Protein AF-A0A084T0U5-F1 (afdb_monomer)

Structure (mmCIF, N/CA/C/O backbone):
data_AF-A0A084T0U5-F1
#
_entry.id   AF-A0A084T0U5-F1
#
loop_
_atom_site.group_PDB
_atom_site.id
_atom_site.type_symbol
_atom_site.label_atom_id
_atom_site.label_alt_id
_atom_site.label_comp_id
_atom_site.label_asym_id
_atom_site.label_entity_id
_atom_site.label_seq_id
_atom_site.pdbx_PDB_ins_code
_atom_site.Cartn_x
_atom_site.Cartn_y
_atom_site.Cartn_z
_atom_site.occupancy
_atom_site.B_iso_or_equiv
_atom_site.auth_seq_id
_atom_site.auth_comp_id
_atom_site.auth_asym_id
_atom_site.auth_atom_id
_atom_site.pdbx_PDB_model_num
ATOM 1 N N . MET A 1 1 ? -3.985 30.201 22.121 1.00 42.25 1 MET A N 1
ATOM 2 C CA . MET A 1 1 ? -4.142 28.900 22.814 1.00 42.25 1 MET A CA 1
ATOM 3 C C . MET A 1 1 ? -3.244 27.903 22.106 1.00 42.25 1 MET A C 1
ATOM 5 O O . MET A 1 1 ? -3.302 27.860 20.887 1.00 42.25 1 MET A O 1
ATOM 9 N N . LYS A 1 2 ? -2.384 27.172 22.823 1.00 45.81 2 LYS A N 1
ATOM 10 C CA . LYS A 1 2 ? -1.500 26.162 22.217 1.00 45.81 2 LYS A CA 1
ATOM 11 C C . LYS A 1 2 ? -2.352 24.974 21.758 1.00 45.81 2 LYS A C 1
ATOM 13 O O . LYS A 1 2 ? -3.221 24.544 22.518 1.00 45.81 2 LYS A O 1
ATOM 18 N N . ALA A 1 3 ? -2.148 24.480 20.536 1.00 53.16 3 ALA A N 1
ATOM 19 C CA . ALA A 1 3 ? -2.861 23.299 20.060 1.00 53.16 3 ALA A CA 1
ATOM 20 C C . ALA A 1 3 ? -2.599 22.110 21.012 1.00 53.16 3 ALA A C 1
ATOM 22 O O . ALA A 1 3 ? -1.477 21.970 21.512 1.00 53.16 3 ALA A O 1
ATOM 23 N N . PRO A 1 4 ? -3.611 21.274 21.313 1.00 57.16 4 PRO A N 1
ATOM 24 C CA . PRO A 1 4 ? -3.404 20.100 22.149 1.00 57.16 4 PRO A CA 1
ATOM 25 C C . PRO A 1 4 ? -2.372 19.161 21.498 1.00 57.16 4 PRO A C 1
ATOM 27 O O . PRO A 1 4 ? -2.357 19.043 20.268 1.00 57.16 4 PRO A O 1
ATOM 30 N N . PRO A 1 5 ? -1.518 18.493 22.296 1.00 66.06 5 PRO A N 1
ATOM 31 C CA . PRO A 1 5 ? -0.524 17.568 21.768 1.00 66.06 5 PRO A CA 1
ATOM 32 C C . PRO A 1 5 ? -1.211 16.432 21.002 1.00 66.06 5 PRO A C 1
ATOM 34 O O . PRO A 1 5 ? -2.238 15.904 21.435 1.00 66.06 5 PRO A O 1
ATOM 37 N N . ILE A 1 6 ? -0.647 16.065 19.850 1.00 64.56 6 ILE A N 1
ATOM 38 C CA . ILE A 1 6 ? -1.131 14.928 19.063 1.00 64.56 6 ILE A CA 1
ATOM 39 C C . ILE A 1 6 ? -0.870 13.652 19.881 1.00 64.56 6 ILE A C 1
ATOM 41 O O . ILE A 1 6 ? 0.241 13.491 20.393 1.00 64.56 6 ILE A O 1
ATOM 45 N N . PRO A 1 7 ? -1.862 12.755 20.049 1.00 69.12 7 PRO A N 1
ATOM 46 C CA . PRO A 1 7 ? -1.628 11.477 20.712 1.00 69.12 7 PRO A CA 1
ATOM 47 C C . PRO A 1 7 ? -0.556 10.673 19.958 1.00 69.12 7 PRO A C 1
ATOM 49 O O . PRO A 1 7 ? -0.385 10.880 18.760 1.00 69.12 7 PRO A O 1
ATOM 52 N N . PRO A 1 8 ? 0.147 9.731 20.602 1.00 80.38 8 PRO A N 1
ATOM 53 C CA . PRO A 1 8 ? 1.003 8.799 19.876 1.00 80.38 8 PRO A CA 1
ATOM 54 C C . PRO A 1 8 ? 0.168 8.005 18.854 1.00 80.38 8 PRO A C 1
ATOM 56 O O . PRO A 1 8 ? -0.743 7.257 19.228 1.00 80.38 8 PRO A O 1
ATOM 59 N N . ILE A 1 9 ? 0.452 8.222 17.567 1.00 85.56 9 ILE A N 1
ATOM 60 C CA . ILE A 1 9 ? -0.190 7.563 16.423 1.00 85.56 9 ILE A CA 1
ATOM 61 C C . ILE A 1 9 ? 0.765 6.496 15.885 1.00 85.56 9 ILE A C 1
ATOM 63 O O . ILE A 1 9 ? 1.972 6.724 15.809 1.00 85.56 9 ILE A O 1
ATOM 67 N N . GLN A 1 10 ? 0.227 5.345 15.487 1.00 87.69 10 GLN A N 1
ATOM 68 C CA . GLN A 1 10 ? 0.996 4.284 14.836 1.00 87.69 10 GLN A CA 1
ATOM 69 C C . GLN A 1 10 ? 0.215 3.637 13.691 1.00 87.69 10 GLN A C 1
ATOM 71 O O . GLN A 1 10 ? -1.018 3.545 13.728 1.00 87.69 10 GLN A O 1
ATOM 76 N N . TRP A 1 11 ? 0.957 3.156 12.698 1.00 88.88 11 TRP A N 1
ATOM 77 C CA . TRP A 1 11 ? 0.447 2.244 11.682 1.00 88.88 11 TRP A CA 1
ATOM 78 C C . TRP A 1 11 ? 0.396 0.831 12.239 1.00 88.88 11 TRP A C 1
ATOM 80 O O . TRP A 1 11 ? 1.397 0.365 12.767 1.00 88.88 11 TRP A O 1
ATOM 90 N N . LEU A 1 12 ? -0.741 0.158 12.073 1.00 85.50 12 LEU A N 1
ATOM 91 C CA . LEU A 1 12 ? -0.905 -1.264 12.337 1.00 85.50 12 LEU A CA 1
ATOM 92 C C . LEU A 1 12 ? -1.458 -1.992 11.108 1.00 85.50 12 LEU A C 1
ATOM 94 O O . LEU A 1 12 ? -2.186 -1.409 10.303 1.00 85.50 12 LEU A O 1
ATOM 98 N N . SER A 1 13 ? -1.199 -3.289 10.985 1.00 76.00 13 SER A N 1
ATOM 99 C CA . SER A 1 13 ? -1.944 -4.146 10.067 1.00 76.00 13 SER A CA 1
ATOM 100 C C . SER A 1 13 ? -3.397 -4.299 10.527 1.00 76.00 13 SER A C 1
ATOM 102 O O . SER A 1 13 ? -3.764 -4.063 11.685 1.00 76.00 13 SER A O 1
ATOM 104 N N . ALA A 1 14 ? -4.274 -4.636 9.585 1.00 71.75 14 ALA A N 1
ATOM 105 C CA . ALA A 1 14 ? -5.692 -4.777 9.873 1.00 71.75 14 ALA A CA 1
ATOM 106 C C . ALA A 1 14 ? -5.952 -5.940 10.836 1.00 71.75 14 ALA A C 1
ATOM 108 O O . ALA A 1 14 ? -5.487 -7.045 10.587 1.00 71.75 14 ALA A O 1
ATOM 109 N N . ALA A 1 15 ? -6.774 -5.736 11.870 1.00 68.69 15 ALA A N 1
ATOM 110 C CA . ALA A 1 15 ? -7.141 -6.826 12.784 1.00 68.69 15 ALA A CA 1
ATOM 111 C C . ALA A 1 15 ? -7.883 -7.975 12.076 1.00 68.69 15 ALA A C 1
ATOM 113 O O . ALA A 1 15 ? -7.805 -9.115 12.510 1.00 68.69 15 ALA A O 1
ATOM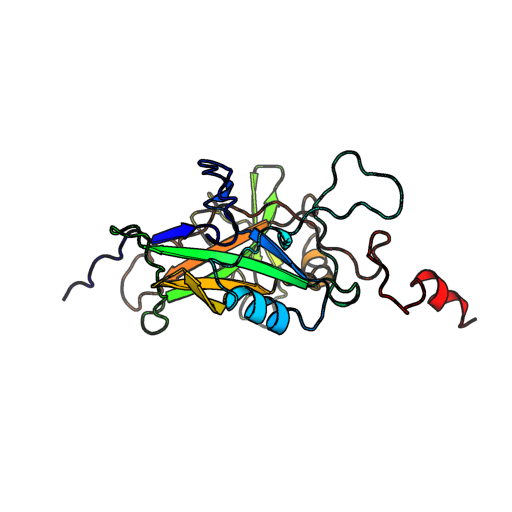 114 N N . THR A 1 16 ? -8.551 -7.688 10.954 1.00 63.41 16 THR A N 1
ATOM 115 C CA . THR A 1 16 ? -9.178 -8.677 10.059 1.00 63.41 16 THR A CA 1
ATOM 116 C C . THR A 1 16 ? -8.170 -9.563 9.313 1.00 63.41 16 THR A C 1
ATOM 118 O O . THR A 1 16 ? -8.570 -10.438 8.554 1.00 63.41 16 THR A O 1
ATOM 121 N N . LEU A 1 17 ? -6.869 -9.297 9.462 1.00 68.50 17 LEU A N 1
ATOM 122 C CA . LEU A 1 17 ? -5.762 -10.044 8.856 1.00 68.50 17 LEU A CA 1
ATOM 123 C C . LEU A 1 17 ? -4.900 -10.744 9.910 1.00 68.50 17 LEU A C 1
ATOM 125 O O . LEU A 1 17 ? -3.904 -11.374 9.562 1.00 68.50 17 LEU A O 1
ATOM 129 N N . TRP A 1 18 ? -5.241 -10.605 11.192 1.00 68.19 18 TRP A N 1
ATOM 130 C CA . TRP A 1 18 ? -4.528 -11.282 12.264 1.00 68.19 18 TRP A CA 1
ATOM 131 C C . TRP A 1 18 ? -5.044 -12.710 12.357 1.00 68.19 18 TRP A C 1
ATOM 133 O O . TRP A 1 18 ? -6.241 -12.923 12.539 1.00 68.19 18 TRP A O 1
ATOM 143 N N . ASP A 1 19 ? -4.143 -13.681 12.238 1.00 58.97 19 ASP A N 1
ATOM 144 C CA . ASP A 1 19 ? -4.481 -15.063 12.553 1.00 58.97 19 ASP A CA 1
ATOM 145 C C . ASP A 1 19 ? -4.740 -15.150 14.066 1.00 58.97 19 ASP A C 1
ATOM 147 O O . ASP A 1 19 ? -3.813 -14.918 14.849 1.00 58.97 19 ASP A O 1
ATOM 151 N N . PRO A 1 20 ? -5.968 -15.472 14.511 1.00 56.38 20 PRO A N 1
ATOM 152 C CA . PRO A 1 20 ? -6.278 -15.571 15.935 1.00 56.38 20 PRO A CA 1
ATOM 153 C C . PRO A 1 20 ? -5.490 -16.691 16.635 1.00 56.38 20 PRO A C 1
ATOM 155 O O . PRO A 1 20 ? -5.414 -16.704 17.864 1.00 56.38 20 PRO A O 1
ATOM 158 N N . ASN A 1 21 ? -4.903 -17.621 15.874 1.00 51.75 21 ASN A N 1
ATOM 159 C CA . ASN A 1 21 ? -4.112 -18.739 16.381 1.00 51.75 21 ASN A CA 1
ATOM 160 C C . ASN A 1 21 ? -2.613 -18.419 16.483 1.00 51.75 21 ASN A C 1
ATOM 162 O O . ASN A 1 21 ? -1.873 -19.172 17.118 1.00 51.75 21 ASN A O 1
ATOM 166 N N . VAL A 1 22 ? -2.151 -17.306 15.901 1.00 54.00 22 VAL A N 1
ATOM 167 C CA . VAL A 1 22 ? -0.757 -16.858 16.003 1.00 54.00 22 VAL A CA 1
ATOM 168 C C . VAL A 1 22 ? -0.667 -15.807 17.105 1.00 54.00 22 VAL A C 1
ATOM 170 O O . VAL A 1 22 ? -1.014 -14.643 16.914 1.00 54.00 22 VAL A O 1
ATOM 173 N N . LYS A 1 23 ? -0.188 -16.221 18.285 1.00 44.25 23 LYS A N 1
ATOM 174 C CA . LYS A 1 23 ? 0.197 -15.288 19.354 1.00 44.25 23 LYS A CA 1
ATOM 175 C C . LYS A 1 23 ? 1.376 -14.439 18.881 1.00 44.25 23 LYS A C 1
ATOM 177 O O . LYS A 1 23 ? 2.434 -14.991 18.603 1.00 44.25 23 LYS A O 1
ATOM 182 N N . ASP A 1 24 ? 1.168 -13.125 18.838 1.00 49.91 24 ASP A N 1
ATOM 183 C CA . ASP A 1 24 ? 2.187 -12.081 18.703 1.00 49.91 24 ASP A CA 1
ATOM 184 C C . ASP A 1 24 ? 3.242 -12.330 17.612 1.00 49.91 24 ASP A C 1
ATOM 186 O O . ASP A 1 24 ? 4.379 -12.704 17.890 1.00 49.91 24 ASP A O 1
ATOM 190 N N . ASP A 1 25 ? 2.889 -12.022 16.361 1.00 52.69 25 ASP A N 1
ATOM 191 C CA . ASP A 1 25 ? 3.885 -11.686 15.339 1.00 52.69 25 ASP A CA 1
ATOM 192 C C . ASP A 1 25 ? 3.994 -10.149 15.224 1.00 52.69 25 ASP A C 1
ATOM 194 O O . ASP A 1 25 ? 3.272 -9.525 14.436 1.00 52.69 25 ASP A O 1
ATOM 198 N N . PRO A 1 26 ? 4.860 -9.496 16.025 1.00 46.44 26 PRO A N 1
ATOM 199 C CA . PRO A 1 26 ? 5.008 -8.040 16.030 1.00 46.44 26 PRO A CA 1
ATOM 200 C C . PRO A 1 26 ? 5.525 -7.475 14.696 1.00 46.44 26 PRO A C 1
ATOM 202 O O . PRO A 1 26 ? 5.384 -6.276 14.444 1.00 46.44 26 PRO A O 1
ATOM 205 N N . VAL A 1 27 ? 6.094 -8.312 13.816 1.00 46.31 27 VAL A N 1
ATOM 206 C CA . VAL A 1 27 ? 6.544 -7.905 12.476 1.00 46.31 27 VAL A CA 1
ATOM 207 C C . VAL A 1 27 ? 5.348 -7.793 11.529 1.00 46.31 27 VAL A C 1
ATOM 209 O O . VAL A 1 27 ? 5.232 -6.800 10.810 1.00 46.31 27 VAL A O 1
ATOM 212 N N . LYS A 1 28 ? 4.387 -8.723 11.609 1.00 53.16 28 LYS A N 1
ATOM 213 C CA . LYS A 1 28 ? 3.119 -8.651 10.856 1.00 53.16 28 LYS A CA 1
ATOM 214 C C . LYS A 1 28 ? 2.185 -7.542 11.327 1.00 53.16 28 LYS A C 1
ATOM 216 O O . LYS A 1 28 ? 1.248 -7.198 10.610 1.00 53.16 28 LYS A O 1
ATOM 221 N N . GLN A 1 29 ? 2.412 -6.976 12.511 1.00 63.00 29 GLN A N 1
ATOM 222 C CA . GLN A 1 29 ? 1.549 -5.943 13.080 1.00 63.00 29 GLN A CA 1
ATOM 223 C C . GLN A 1 29 ? 1.829 -4.531 12.559 1.00 63.00 29 GLN A C 1
ATOM 225 O O . GLN A 1 29 ? 0.935 -3.713 12.681 1.00 63.00 29 GLN A O 1
ATOM 230 N N . ASN A 1 30 ? 2.983 -4.234 11.943 1.00 69.56 30 ASN A N 1
ATOM 231 C CA . ASN A 1 30 ? 3.368 -2.862 11.543 1.00 69.56 30 ASN A CA 1
ATOM 232 C C . ASN A 1 30 ? 3.687 -2.689 10.044 1.00 69.56 30 ASN A C 1
ATOM 234 O O . ASN A 1 30 ? 4.174 -1.629 9.630 1.00 69.56 30 ASN A O 1
ATOM 238 N N . VAL A 1 31 ? 3.450 -3.722 9.232 1.00 83.75 31 VAL A N 1
ATOM 239 C CA . VAL A 1 31 ? 3.699 -3.699 7.783 1.00 83.75 31 VAL A CA 1
ATOM 240 C C . VAL A 1 31 ? 2.388 -3.551 6.999 1.00 83.75 31 VAL A C 1
ATOM 242 O O . VAL A 1 31 ? 1.370 -4.132 7.388 1.00 83.75 31 VAL A O 1
ATOM 245 N N . PRO A 1 32 ? 2.383 -2.790 5.891 1.00 89.12 32 PRO A N 1
ATOM 246 C CA . PRO A 1 32 ? 1.278 -2.792 4.945 1.00 89.12 32 PRO A CA 1
ATOM 247 C C . PRO A 1 32 ? 1.132 -4.183 4.334 1.00 89.12 32 PRO A C 1
ATOM 249 O O . PRO A 1 32 ? 2.117 -4.774 3.887 1.00 89.12 32 PRO A O 1
ATOM 252 N N . LEU A 1 33 ? -0.100 -4.680 4.268 1.00 91.00 33 LEU A N 1
ATOM 253 C CA . LEU A 1 33 ? -0.408 -5.934 3.587 1.00 91.00 33 LEU A CA 1
ATOM 254 C C . LEU A 1 33 ? -1.038 -5.648 2.228 1.00 91.00 33 LEU A C 1
ATOM 256 O O . LEU A 1 33 ? -1.741 -4.652 2.056 1.00 91.00 33 LEU A O 1
ATOM 260 N N . LEU A 1 34 ? -0.781 -6.533 1.270 1.00 94.12 34 LEU A N 1
ATOM 261 C CA . LEU A 1 34 ? -1.386 -6.493 -0.055 1.00 94.12 34 LEU A CA 1
ATOM 262 C C . LEU A 1 34 ? -2.473 -7.558 -0.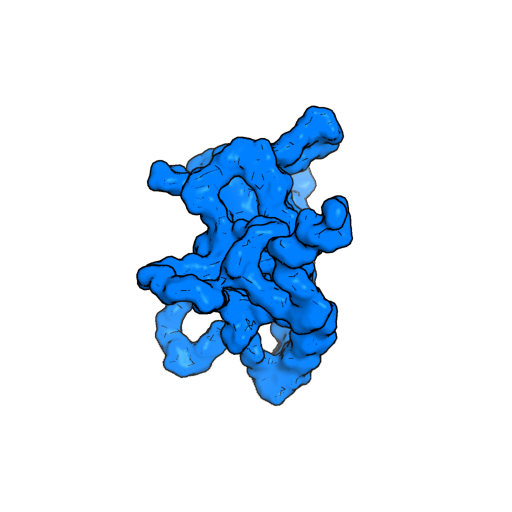116 1.00 94.12 34 LEU A C 1
ATOM 264 O O . LEU A 1 34 ? -2.226 -8.713 0.217 1.00 94.12 34 LEU A O 1
ATOM 268 N N . LEU A 1 35 ? -3.672 -7.169 -0.529 1.00 94.75 35 LEU A N 1
ATOM 269 C CA . LEU A 1 35 ? -4.786 -8.065 -0.803 1.00 94.75 35 LEU A CA 1
ATOM 270 C C . LEU A 1 35 ? -4.920 -8.232 -2.309 1.00 94.75 35 LEU A C 1
ATOM 272 O O . LEU A 1 35 ? -4.876 -7.240 -3.030 1.00 94.75 35 LEU A O 1
ATOM 276 N N . ARG A 1 36 ? -5.112 -9.462 -2.777 1.00 95.31 36 ARG A N 1
ATOM 277 C CA . ARG A 1 36 ? -5.313 -9.806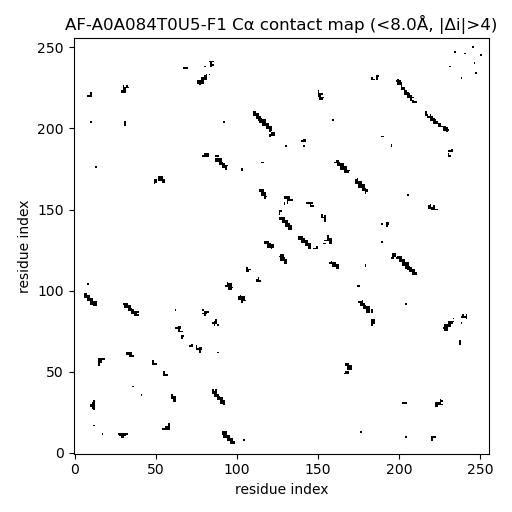 -4.184 1.00 95.31 36 ARG A CA 1
ATOM 278 C C . ARG A 1 36 ? -6.767 -10.182 -4.439 1.00 95.31 36 ARG A C 1
ATOM 280 O O . ARG A 1 36 ? -7.343 -11.001 -3.727 1.00 95.31 36 ARG A O 1
ATOM 287 N N . PHE A 1 37 ? -7.304 -9.667 -5.534 1.00 94.81 37 PHE A N 1
ATOM 288 C CA . PHE A 1 37 ? -8.624 -9.985 -6.057 1.00 94.81 37 PHE A CA 1
ATOM 289 C C . PHE A 1 37 ? -8.519 -10.459 -7.507 1.00 94.81 37 PHE A C 1
ATOM 291 O O . PHE A 1 37 ? -7.607 -10.065 -8.236 1.00 94.81 37 PHE A O 1
ATOM 298 N N . VAL A 1 38 ? -9.457 -11.315 -7.911 1.00 91.75 38 VAL A N 1
ATOM 299 C CA . VAL A 1 38 ? -9.492 -11.965 -9.237 1.00 91.75 38 VAL A CA 1
ATOM 300 C C . VAL A 1 38 ? -10.736 -11.592 -10.052 1.00 91.75 38 VAL A C 1
ATOM 302 O O . VAL A 1 38 ? -11.049 -12.230 -11.049 1.00 91.75 38 VAL A O 1
ATOM 305 N N . SER A 1 39 ? -11.481 -10.589 -9.587 1.00 87.44 39 SER A N 1
ATOM 306 C CA . SER A 1 39 ? -12.808 -10.218 -10.079 1.00 87.44 39 SER A CA 1
ATOM 307 C C . SER A 1 39 ? -12.898 -8.703 -10.205 1.00 87.44 39 SER A C 1
ATOM 309 O O . SER A 1 39 ? -12.428 -7.977 -9.330 1.00 87.44 39 SER A O 1
ATOM 311 N N . GLU A 1 40 ? -13.546 -8.208 -11.256 1.00 85.69 40 GLU A N 1
ATOM 312 C CA . GLU A 1 40 ? -13.840 -6.775 -11.401 1.00 85.69 40 GLU A CA 1
ATOM 313 C C . GLU A 1 40 ? -14.884 -6.294 -10.379 1.00 85.69 40 GLU A C 1
ATOM 315 O O . GLU A 1 40 ? -14.950 -5.110 -10.056 1.00 85.69 40 GLU A O 1
ATOM 320 N N . ARG A 1 41 ? -15.646 -7.222 -9.782 1.00 89.12 41 ARG A N 1
ATOM 321 C CA . ARG A 1 41 ? -16.618 -6.948 -8.709 1.00 89.12 41 ARG A CA 1
ATOM 322 C C . ARG A 1 41 ? -15.986 -6.938 -7.317 1.00 89.12 41 ARG A C 1
ATOM 324 O O . ARG A 1 41 ? -16.696 -6.964 -6.312 1.00 89.12 41 ARG A O 1
ATOM 331 N N . PHE A 1 42 ? -14.658 -6.885 -7.229 1.00 92.56 42 PHE A N 1
ATOM 332 C CA . PHE A 1 42 ? -13.926 -7.031 -5.972 1.00 92.56 42 PHE A CA 1
ATOM 333 C C . PHE A 1 42 ? -14.381 -6.083 -4.854 1.00 92.56 42 PHE A C 1
ATOM 335 O O . PHE A 1 42 ? -14.372 -6.478 -3.693 1.00 92.56 42 PHE A O 1
ATOM 342 N N . MET A 1 43 ? -14.803 -4.854 -5.173 1.00 91.31 43 MET A N 1
ATOM 343 C CA . MET A 1 43 ? -15.292 -3.903 -4.166 1.00 91.31 43 MET A CA 1
ATOM 344 C C . MET A 1 43 ? -16.628 -4.336 -3.550 1.00 91.31 43 MET A C 1
ATOM 346 O O . MET A 1 43 ? -16.826 -4.175 -2.345 1.00 91.31 43 MET A O 1
ATOM 350 N N . GLU A 1 44 ? -17.530 -4.919 -4.345 1.00 91.69 44 GLU A N 1
ATOM 351 C CA . GLU A 1 44 ? -18.797 -5.480 -3.857 1.00 91.69 44 GLU A CA 1
ATOM 352 C C . GLU A 1 44 ? -18.537 -6.712 -2.984 1.00 91.69 44 GLU A C 1
ATOM 354 O O . GLU A 1 44 ? -19.084 -6.833 -1.884 1.00 91.69 44 GLU A O 1
ATOM 359 N N . GLU A 1 45 ? -17.646 -7.596 -3.439 1.00 91.56 45 GLU A N 1
ATOM 360 C CA . GLU A 1 45 ? -17.226 -8.792 -2.703 1.00 91.56 45 GLU A CA 1
ATOM 361 C C . GLU A 1 45 ? -16.558 -8.424 -1.371 1.00 91.56 45 GLU A C 1
ATOM 363 O O . GLU A 1 45 ? -16.883 -8.991 -0.327 1.00 91.56 45 GLU A O 1
ATOM 368 N N . LEU A 1 46 ? -15.659 -7.439 -1.385 1.00 92.12 46 LEU A N 1
ATOM 369 C CA . LEU A 1 46 ? -14.989 -6.924 -0.197 1.00 92.12 46 LEU A CA 1
ATOM 370 C C . LEU A 1 46 ? -15.986 -6.295 0.779 1.00 92.12 46 LEU A C 1
ATOM 372 O O . LEU A 1 46 ? -15.947 -6.599 1.970 1.00 92.12 46 LEU A O 1
ATOM 376 N N . SER A 1 47 ? -16.889 -5.444 0.286 1.00 89.75 47 SER A N 1
ATOM 377 C CA . SER A 1 47 ? -17.940 -4.831 1.104 1.00 89.75 47 SER A CA 1
ATOM 378 C C . SER A 1 47 ? -18.811 -5.897 1.773 1.00 89.75 47 SER A C 1
ATOM 380 O O . SER A 1 47 ? -19.050 -5.831 2.978 1.00 89.75 47 SER A O 1
ATOM 382 N N . THR A 1 48 ? -19.202 -6.930 1.022 1.00 90.00 48 THR A N 1
ATOM 383 C CA . THR A 1 48 ? -19.991 -8.062 1.531 1.00 90.00 48 THR A CA 1
ATOM 384 C C . THR A 1 48 ? -19.247 -8.806 2.642 1.00 90.00 48 THR A C 1
ATOM 386 O O . THR A 1 48 ? -19.806 -9.034 3.718 1.00 90.00 48 THR A O 1
ATOM 389 N N . ARG A 1 49 ? -17.959 -9.120 2.438 1.00 89.88 49 ARG A N 1
ATOM 390 C CA . ARG A 1 49 ? -17.117 -9.759 3.466 1.00 89.88 49 ARG A CA 1
ATOM 391 C C . ARG A 1 49 ? -17.020 -8.900 4.726 1.00 89.88 49 ARG A C 1
ATOM 393 O O . ARG A 1 49 ? -17.224 -9.408 5.820 1.00 89.88 49 ARG A O 1
ATOM 400 N N . LEU A 1 50 ? -16.778 -7.596 4.581 1.00 88.19 50 LEU A N 1
ATOM 401 C CA . LEU A 1 50 ? -16.642 -6.662 5.707 1.00 88.19 50 LEU A CA 1
ATOM 402 C C . LEU A 1 50 ? -17.937 -6.451 6.512 1.00 88.19 50 LEU A C 1
ATOM 404 O O . LEU A 1 50 ? -17.884 -5.987 7.654 1.00 88.19 50 LEU A O 1
ATOM 408 N N . GLN A 1 51 ? -19.094 -6.755 5.927 1.00 84.44 51 GLN A N 1
ATOM 409 C CA . GLN A 1 51 ? -20.398 -6.658 6.584 1.00 84.44 51 GLN A CA 1
ATOM 410 C C . GLN A 1 51 ? -20.843 -7.966 7.249 1.00 84.44 51 GLN A C 1
ATOM 412 O O . GLN A 1 51 ? -21.793 -7.938 8.028 1.00 84.44 51 GLN A O 1
ATOM 417 N N . THR A 1 52 ? -20.175 -9.089 6.970 1.00 80.62 52 THR A N 1
ATOM 418 C CA . THR A 1 52 ? -20.565 -10.417 7.465 1.00 80.62 52 THR A CA 1
ATOM 419 C C . THR A 1 52 ? -20.053 -10.632 8.896 1.00 80.62 52 THR A C 1
ATOM 421 O O . THR A 1 52 ? -18.840 -10.626 9.076 1.00 80.62 52 THR A O 1
ATOM 424 N N . PRO A 1 53 ? -20.926 -10.834 9.908 1.00 72.12 53 PRO A N 1
ATOM 425 C CA . PRO A 1 53 ? -20.521 -11.193 11.272 1.00 72.12 53 PRO A CA 1
ATOM 426 C C . PRO A 1 53 ? -19.998 -12.643 11.356 1.00 72.12 53 PRO A C 1
ATOM 428 O O . PRO A 1 53 ? -20.524 -13.492 10.632 1.00 72.12 53 PRO A O 1
ATOM 431 N N . PRO A 1 54 ? -19.068 -12.998 12.274 1.00 75.50 54 PRO A N 1
ATOM 432 C CA . PRO A 1 54 ? -18.385 -12.171 13.285 1.00 75.50 54 PRO A CA 1
ATOM 433 C C . PRO A 1 54 ? -17.283 -11.284 12.661 1.00 75.50 54 PRO A C 1
ATOM 435 O O . PRO A 1 54 ? -17.458 -10.827 11.545 1.00 75.50 54 PRO A O 1
ATOM 438 N N . VAL A 1 55 ? -16.192 -10.932 13.362 1.00 73.12 55 VAL A N 1
ATOM 439 C CA . VAL A 1 55 ? -15.118 -10.092 12.777 1.00 73.12 55 VAL A CA 1
ATOM 440 C C . VAL A 1 55 ? -14.720 -10.639 11.392 1.00 73.12 55 VAL A C 1
ATOM 442 O O . VAL A 1 55 ? -14.375 -11.817 11.319 1.00 73.12 55 VAL A O 1
ATOM 445 N N . PRO A 1 56 ? -14.766 -9.828 10.315 1.00 80.31 56 PRO A N 1
ATOM 446 C 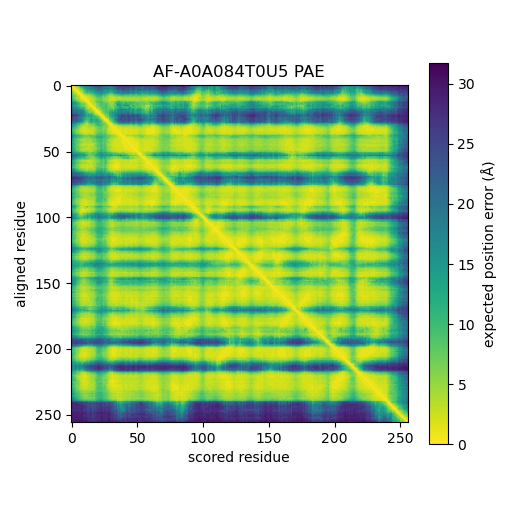CA . PRO A 1 56 ? -14.453 -10.299 8.971 1.00 80.31 56 PRO A CA 1
ATOM 447 C C . PRO A 1 56 ? -13.032 -10.850 8.885 1.00 80.31 56 PRO A C 1
ATOM 449 O O . PRO A 1 56 ? -12.093 -10.193 9.333 1.00 80.31 56 PRO A O 1
ATOM 452 N N . ASP A 1 57 ? -12.870 -12.010 8.258 1.00 82.81 57 ASP A N 1
ATOM 453 C CA . ASP A 1 57 ? -11.560 -12.574 7.941 1.00 82.81 57 ASP A CA 1
ATOM 454 C C . ASP A 1 57 ? -11.188 -12.249 6.488 1.00 82.81 57 ASP A C 1
ATOM 456 O O . ASP A 1 57 ? -11.890 -12.612 5.538 1.00 82.81 57 ASP A O 1
ATOM 460 N N . LEU A 1 58 ? -10.085 -11.523 6.316 1.00 87.38 58 LEU A N 1
ATOM 461 C CA . LEU A 1 58 ? -9.517 -11.180 5.013 1.00 87.38 58 LEU A CA 1
ATOM 462 C C . LEU A 1 58 ? -8.196 -11.916 4.743 1.00 87.38 58 LEU A C 1
ATOM 464 O O . LEU A 1 58 ? -7.581 -11.672 3.707 1.00 87.38 58 LEU A O 1
ATOM 468 N N . SER A 1 59 ? -7.740 -12.795 5.640 1.00 85.19 59 SER A N 1
ATOM 469 C CA . SER A 1 59 ? -6.436 -13.467 5.541 1.00 85.19 59 SER A CA 1
ATOM 470 C C . SER A 1 59 ? -6.278 -14.264 4.241 1.00 85.19 59 SER A C 1
ATOM 472 O O . SER A 1 59 ? -5.235 -14.196 3.595 1.00 85.19 59 SER A O 1
ATOM 474 N N . GLY A 1 60 ? -7.347 -14.916 3.773 1.00 86.12 60 GLY A N 1
ATOM 475 C CA . GLY A 1 60 ? -7.373 -15.631 2.491 1.00 86.12 60 GLY A CA 1
ATOM 476 C C . GLY A 1 60 ? -7.263 -14.740 1.245 1.00 86.12 60 GLY A C 1
ATOM 477 O O . GLY A 1 60 ? -7.154 -15.258 0.136 1.00 86.12 60 GLY A O 1
ATOM 478 N N . LEU A 1 61 ? -7.310 -13.413 1.400 1.00 91.75 61 LEU A N 1
ATOM 479 C CA . LEU A 1 61 ? -7.064 -12.454 0.322 1.00 91.75 61 LEU A CA 1
ATOM 480 C C . LEU A 1 61 ? -5.625 -11.945 0.302 1.00 91.75 61 LEU A C 1
ATOM 482 O O . LEU A 1 61 ? -5.281 -11.231 -0.636 1.00 91.75 61 LEU A O 1
ATOM 486 N N . ILE A 1 62 ? -4.789 -12.272 1.294 1.00 91.44 62 ILE A N 1
ATOM 487 C CA . ILE A 1 62 ? -3.393 -11.827 1.314 1.00 91.44 62 ILE A CA 1
ATOM 488 C C . ILE A 1 62 ? -2.702 -12.299 0.031 1.00 91.44 62 ILE A C 1
ATOM 490 O O . ILE A 1 62 ? -2.767 -13.469 -0.351 1.00 91.44 62 ILE A O 1
ATOM 494 N N . ALA A 1 63 ? -2.069 -11.356 -0.661 1.00 92.31 63 ALA A N 1
ATOM 495 C CA . ALA A 1 63 ? -1.336 -11.623 -1.878 1.00 92.31 63 ALA A CA 1
ATOM 496 C C . ALA A 1 63 ? -0.128 -12.503 -1.544 1.00 92.31 63 ALA A C 1
ATOM 498 O O . ALA A 1 63 ? 0.737 -12.132 -0.753 1.00 92.31 63 ALA A O 1
ATOM 499 N N . VAL A 1 64 ? -0.087 -13.672 -2.169 1.00 90.50 64 VAL A N 1
ATOM 500 C CA . VAL A 1 64 ? 1.018 -14.624 -2.083 1.00 90.50 64 VAL A CA 1
ATOM 501 C C . VAL A 1 64 ? 1.569 -14.862 -3.486 1.00 90.50 64 VAL A C 1
ATOM 503 O O . VAL A 1 64 ? 0.813 -14.708 -4.455 1.00 90.50 64 VAL A O 1
ATOM 506 N N . PRO A 1 65 ? 2.853 -15.231 -3.619 1.00 89.38 65 PRO A N 1
ATOM 507 C CA . PRO A 1 65 ? 3.413 -15.631 -4.902 1.00 89.38 65 PRO A CA 1
ATOM 508 C C . PRO A 1 65 ? 2.535 -16.680 -5.597 1.00 89.38 65 PRO A C 1
ATOM 510 O O . PRO A 1 65 ? 2.148 -17.681 -4.990 1.00 89.38 65 PRO A O 1
ATOM 513 N N . GLU A 1 66 ? 2.197 -16.442 -6.866 1.00 81.81 66 GLU A N 1
ATOM 514 C CA . GLU A 1 66 ? 1.509 -17.441 -7.686 1.00 81.81 66 GLU A CA 1
ATOM 515 C C . GLU A 1 66 ? 2.545 -18.420 -8.242 1.00 81.81 66 GLU A C 1
ATOM 517 O O . GLU A 1 66 ? 3.588 -17.976 -8.733 1.00 81.81 66 GLU A O 1
ATOM 522 N N . PRO A 1 67 ? 2.298 -19.739 -8.163 1.00 72.62 67 PRO A N 1
ATOM 523 C CA . PRO A 1 67 ? 3.172 -20.695 -8.818 1.00 72.62 67 PRO A CA 1
ATOM 524 C C . PRO A 1 67 ? 3.156 -20.410 -10.328 1.00 72.62 67 PRO A C 1
ATOM 526 O O . PRO A 1 67 ? 2.072 -20.238 -10.895 1.00 72.62 67 PRO A O 1
ATOM 529 N N . PRO A 1 68 ? 4.325 -20.329 -10.985 1.00 68.19 68 PRO A N 1
ATOM 530 C CA . PRO A 1 68 ? 4.367 -20.125 -12.424 1.00 68.19 68 PRO A CA 1
ATOM 531 C C . PRO A 1 68 ? 3.730 -21.326 -13.150 1.00 68.19 68 PRO A C 1
ATOM 533 O O . PRO A 1 68 ? 3.792 -22.451 -12.642 1.00 68.19 68 PRO A O 1
ATOM 536 N N . PRO A 1 69 ? 3.141 -21.127 -14.346 1.00 65.25 69 PRO A N 1
ATOM 537 C CA . PRO A 1 69 ? 2.600 -22.221 -15.158 1.00 65.25 69 PRO A CA 1
ATOM 538 C C . PRO A 1 69 ? 3.666 -23.243 -15.582 1.00 65.25 69 PRO A C 1
ATOM 540 O O . PRO A 1 69 ? 3.354 -24.415 -15.783 1.00 65.25 69 PRO A O 1
ATOM 543 N N . ALA A 1 70 ? 4.917 -22.797 -15.723 1.00 63.72 70 ALA A N 1
ATOM 544 C CA . ALA A 1 70 ? 6.070 -23.617 -16.065 1.00 63.72 70 ALA A CA 1
ATOM 545 C C . ALA A 1 70 ? 7.070 -23.609 -14.903 1.00 63.72 70 ALA A C 1
ATOM 547 O O . ALA A 1 70 ? 7.406 -22.538 -14.417 1.00 63.72 70 ALA A O 1
ATOM 548 N N . GLU A 1 71 ? 7.488 -24.812 -14.494 1.00 61.41 71 GLU A N 1
ATOM 549 C CA . GLU A 1 71 ? 8.467 -25.185 -13.456 1.00 61.41 71 GLU A CA 1
ATOM 550 C C . GLU A 1 71 ? 8.555 -24.310 -12.178 1.00 61.41 71 GLU A C 1
ATOM 552 O O . GLU A 1 71 ? 8.812 -23.107 -12.224 1.00 61.41 71 GLU A O 1
ATOM 557 N N . PRO A 1 72 ? 8.430 -24.905 -10.975 1.00 63.41 72 PRO A N 1
ATOM 558 C CA . PRO A 1 72 ? 8.503 -24.146 -9.731 1.00 63.41 72 PRO A CA 1
ATOM 559 C C . PRO A 1 72 ? 9.857 -23.430 -9.584 1.00 63.41 72 PRO A C 1
ATOM 561 O O . PRO A 1 72 ? 10.914 -24.060 -9.546 1.00 63.41 72 PRO A O 1
ATOM 564 N N . LYS A 1 73 ? 9.823 -22.097 -9.450 1.00 63.84 73 LYS A N 1
ATOM 565 C CA . LYS A 1 73 ? 11.004 -21.298 -9.093 1.00 63.84 73 LYS A CA 1
ATOM 566 C C . LYS A 1 73 ? 11.439 -21.635 -7.651 1.00 63.84 73 LYS A C 1
ATOM 568 O O . LYS A 1 73 ? 10.570 -21.710 -6.781 1.00 63.84 73 LYS A O 1
ATOM 573 N N . PRO A 1 74 ? 12.752 -21.774 -7.362 1.00 59.09 74 PRO A N 1
ATOM 574 C CA . PRO A 1 74 ? 13.256 -22.155 -6.033 1.00 59.09 74 PRO A CA 1
ATOM 575 C C . PRO A 1 74 ? 12.848 -21.196 -4.905 1.00 59.09 74 PRO A C 1
ATOM 577 O O . PRO A 1 74 ? 12.660 -21.623 -3.770 1.00 59.09 74 PRO A O 1
ATOM 580 N N . THR A 1 75 ? 12.675 -19.913 -5.234 1.00 62.75 75 THR A N 1
ATOM 581 C CA . THR A 1 75 ? 12.149 -18.890 -4.326 1.00 62.75 75 THR A CA 1
ATOM 582 C C . THR A 1 75 ? 11.057 -18.125 -5.068 1.00 62.75 75 THR A C 1
ATOM 584 O O . THR A 1 75 ? 11.379 -17.317 -5.943 1.00 62.75 75 THR A O 1
ATOM 587 N N . PRO A 1 76 ? 9.770 -18.393 -4.798 1.00 74.56 76 PRO A N 1
ATOM 588 C CA . PRO A 1 76 ? 8.697 -17.719 -5.506 1.00 74.56 76 PRO A CA 1
ATOM 589 C C . PRO A 1 76 ? 8.605 -16.264 -5.022 1.00 74.56 76 PRO A C 1
ATOM 591 O O . PRO A 1 76 ? 8.402 -15.991 -3.841 1.00 74.56 76 PRO A O 1
ATOM 594 N N . GLU A 1 77 ? 8.805 -15.323 -5.941 1.00 86.69 77 GLU A N 1
ATOM 595 C CA . GLU A 1 77 ? 8.688 -13.885 -5.692 1.00 86.69 77 GLU A CA 1
ATOM 596 C C . GLU A 1 77 ? 7.231 -13.427 -5.827 1.00 86.69 77 GLU A C 1
ATOM 598 O O . GLU A 1 77 ? 6.487 -13.926 -6.676 1.00 86.69 77 GLU A O 1
ATOM 603 N N . LEU A 1 78 ? 6.810 -12.453 -5.012 1.00 92.56 78 LEU A N 1
ATOM 604 C CA . LEU A 1 78 ? 5.489 -11.851 -5.157 1.00 92.56 78 LEU A CA 1
ATOM 605 C C . LEU A 1 78 ? 5.455 -10.972 -6.415 1.00 92.56 78 LEU A C 1
ATOM 607 O O . LEU A 1 78 ? 5.989 -9.864 -6.434 1.00 92.56 78 LEU A O 1
ATOM 611 N N . LYS A 1 79 ? 4.796 -11.462 -7.465 1.00 92.81 79 LYS A N 1
ATOM 612 C CA . LYS A 1 79 ? 4.548 -10.727 -8.709 1.00 92.81 79 LYS A CA 1
ATOM 613 C C . LYS A 1 79 ? 3.110 -10.205 -8.733 1.00 92.81 79 LYS A C 1
ATOM 615 O O . LYS A 1 79 ? 2.163 -10.975 -8.569 1.00 92.81 79 LYS A O 1
ATOM 620 N N . LEU A 1 80 ? 2.946 -8.897 -8.929 1.00 95.06 80 LEU A N 1
ATOM 621 C CA . LEU A 1 80 ? 1.645 -8.258 -9.107 1.00 95.06 80 LEU A CA 1
ATOM 622 C C . LEU A 1 80 ? 1.321 -8.173 -10.599 1.00 95.06 80 LEU A C 1
ATOM 624 O O . LEU A 1 80 ? 1.970 -7.434 -11.341 1.00 95.06 80 LEU A O 1
ATOM 628 N N . TYR A 1 81 ? 0.322 -8.936 -11.026 1.00 93.19 81 TYR A N 1
ATOM 629 C CA . TYR A 1 81 ? -0.159 -8.946 -12.405 1.00 93.19 81 TYR A CA 1
ATOM 630 C C . TYR A 1 81 ? -1.059 -7.741 -12.708 1.00 93.19 81 TYR A C 1
ATOM 632 O O . TYR A 1 81 ? -1.546 -7.056 -11.809 1.00 93.19 81 TYR A O 1
ATOM 640 N N . LEU A 1 82 ? -1.275 -7.442 -13.985 1.00 91.94 82 LEU A N 1
ATOM 641 C CA . LEU A 1 82 ? -2.086 -6.293 -14.379 1.00 91.94 82 LEU A CA 1
ATOM 642 C C . LEU A 1 82 ? -3.591 -6.611 -14.274 1.00 91.94 82 LEU A C 1
ATOM 644 O O . LEU A 1 82 ? -3.985 -7.778 -14.351 1.00 91.94 82 LEU A O 1
ATOM 648 N N . PRO A 1 83 ? -4.463 -5.584 -14.214 1.00 90.00 83 PRO A N 1
ATOM 649 C CA . PRO A 1 83 ? -5.909 -5.780 -14.329 1.00 90.00 83 PRO A CA 1
ATOM 650 C C . PRO A 1 83 ? -6.328 -6.558 -15.583 1.00 90.00 83 PRO A C 1
ATOM 652 O O . PRO A 1 83 ? -7.242 -7.369 -15.512 1.00 90.00 83 PRO A O 1
ATOM 655 N N . VAL A 1 84 ? -5.611 -6.397 -16.702 1.00 88.00 84 VAL A N 1
ATOM 656 C CA . VAL A 1 84 ? -5.846 -7.162 -17.944 1.00 88.00 84 VAL A CA 1
ATOM 657 C C . VAL A 1 84 ? -5.528 -8.660 -17.810 1.00 88.00 84 VAL A C 1
ATOM 659 O O . VAL A 1 84 ? -6.050 -9.472 -18.566 1.00 88.00 84 VAL A O 1
ATOM 662 N N . HIS A 1 85 ? -4.729 -9.056 -16.815 1.00 88.75 85 HIS A N 1
ATOM 663 C CA . HIS A 1 85 ? -4.534 -10.460 -16.422 1.00 88.75 85 HIS A CA 1
ATOM 664 C C . HIS A 1 85 ? -5.570 -10.928 -15.386 1.00 88.75 85 HIS A C 1
ATOM 666 O O . HIS A 1 85 ? -5.467 -12.018 -14.829 1.00 88.75 85 HIS A O 1
ATOM 672 N N . GLY A 1 86 ? -6.549 -10.086 -15.057 1.00 89.06 86 GLY A N 1
ATOM 673 C CA . GLY A 1 86 ? -7.560 -10.361 -14.046 1.00 89.06 86 GLY A CA 1
ATOM 674 C C . GLY A 1 86 ? -7.026 -10.414 -12.632 1.00 89.06 86 GLY A C 1
ATOM 675 O O . GLY A 1 86 ? -7.427 -11.274 -11.843 1.00 89.06 86 GLY A O 1
ATOM 676 N N . ARG A 1 87 ? -6.098 -9.510 -12.309 1.00 92.81 87 ARG A N 1
ATOM 677 C CA . ARG A 1 87 ? -5.596 -9.319 -10.951 1.00 92.81 87 ARG A CA 1
ATOM 678 C C . ARG A 1 87 ? -5.684 -7.857 -10.543 1.00 92.81 87 ARG A C 1
ATOM 680 O O . ARG A 1 87 ? -5.247 -6.961 -11.257 1.00 92.81 87 ARG A O 1
ATOM 687 N N . LEU A 1 88 ? -6.254 -7.635 -9.366 1.00 94.75 88 LEU A N 1
ATOM 688 C CA . LEU A 1 88 ? -6.395 -6.328 -8.732 1.00 94.75 88 LEU A CA 1
ATOM 689 C C . LEU A 1 88 ? -5.836 -6.418 -7.317 1.00 94.75 88 LEU A C 1
ATOM 691 O O . LEU A 1 88 ? -6.023 -7.432 -6.642 1.00 94.75 88 LEU A O 1
ATOM 695 N N . TYR A 1 89 ? -5.158 -5.363 -6.867 1.00 96.44 89 TYR A N 1
ATOM 696 C CA . TYR A 1 89 ? -4.472 -5.373 -5.580 1.00 96.44 89 TYR A CA 1
ATOM 697 C C . TYR A 1 89 ? -4.822 -4.147 -4.750 1.00 96.44 89 TYR A C 1
ATOM 699 O O . TYR A 1 89 ? -4.757 -3.018 -5.237 1.00 96.44 89 TYR A O 1
ATOM 707 N N . LEU A 1 90 ? -5.150 -4.369 -3.480 1.00 96.75 90 LEU A N 1
ATOM 708 C CA . LEU A 1 90 ? -5.325 -3.306 -2.496 1.00 96.75 90 LEU A CA 1
ATOM 709 C C . LEU A 1 90 ? -4.210 -3.379 -1.458 1.00 96.75 90 LEU A C 1
ATOM 711 O O . LEU A 1 90 ? -3.970 -4.444 -0.898 1.00 96.75 90 LEU A O 1
ATOM 715 N N . VAL A 1 91 ? -3.572 -2.255 -1.144 1.00 95.75 91 VAL A N 1
ATOM 716 C CA . VAL A 1 91 ? -2.813 -2.132 0.105 1.00 95.75 91 VAL A CA 1
ATOM 717 C C . VAL A 1 91 ? -3.783 -1.842 1.241 1.00 95.75 91 VAL A C 1
ATOM 719 O O . VAL A 1 91 ? -4.762 -1.125 1.045 1.00 95.75 91 VAL A O 1
ATOM 722 N N . THR A 1 92 ? -3.535 -2.404 2.421 1.00 91.69 92 THR A N 1
ATOM 723 C CA . THR A 1 92 ? -4.436 -2.288 3.568 1.00 91.69 92 THR A CA 1
ATOM 724 C C . THR A 1 92 ? -3.690 -2.095 4.884 1.00 91.69 92 THR A C 1
ATOM 726 O O . THR A 1 92 ? -2.654 -2.725 5.121 1.00 91.69 92 THR A O 1
ATOM 729 N N . ALA A 1 93 ? -4.222 -1.217 5.742 1.00 86.38 93 ALA A N 1
ATOM 730 C CA . ALA A 1 93 ? -3.702 -0.951 7.081 1.00 86.38 93 ALA A CA 1
ATOM 731 C C . ALA A 1 93 ? -4.688 -0.189 7.976 1.00 86.38 93 ALA A C 1
ATOM 733 O O . ALA A 1 93 ? -5.738 0.290 7.547 1.00 86.38 93 ALA A O 1
ATOM 734 N N . ARG A 1 94 ? -4.329 -0.039 9.248 1.00 87.94 94 ARG A N 1
ATOM 735 C CA . ARG A 1 94 ? -5.048 0.744 10.253 1.00 87.94 94 ARG A CA 1
ATOM 736 C C . ARG A 1 94 ? -4.128 1.809 10.829 1.00 87.94 94 ARG A C 1
ATOM 738 O O . ARG A 1 94 ? -2.970 1.546 11.123 1.00 87.94 94 ARG A O 1
ATOM 745 N N . LEU A 1 95 ? -4.671 3.001 11.027 1.00 88.75 95 LEU A N 1
ATOM 746 C CA . LEU A 1 95 ? -4.012 4.078 11.755 1.00 88.75 95 LEU A CA 1
ATOM 747 C C . LEU A 1 95 ? -4.677 4.157 13.127 1.00 88.75 95 LEU A C 1
ATOM 749 O O . LEU A 1 95 ? -5.900 4.284 13.188 1.00 88.75 95 LEU A O 1
ATOM 753 N N . VAL A 1 96 ? -3.922 4.030 14.218 1.00 86.69 96 VAL A N 1
ATOM 754 C CA . VAL A 1 96 ? -4.499 3.948 15.574 1.00 86.69 96 VAL A CA 1
ATOM 755 C C . VAL A 1 96 ? -3.879 4.953 16.538 1.00 86.69 96 VAL A C 1
ATOM 757 O O . VAL A 1 96 ? -2.701 5.290 16.433 1.00 86.69 96 VAL A O 1
ATOM 760 N N . CYS A 1 97 ? -4.676 5.388 17.516 1.00 82.19 97 CYS A N 1
ATOM 761 C CA . CYS A 1 97 ? -4.200 6.093 18.704 1.00 82.19 97 CYS A CA 1
ATOM 762 C C . CYS A 1 97 ? -3.738 5.084 19.761 1.00 82.19 97 CYS A C 1
ATOM 764 O O . CYS A 1 97 ? -4.517 4.216 20.160 1.00 82.19 97 CYS A O 1
ATOM 766 N N . GLN A 1 98 ? -2.535 5.255 20.312 1.00 68.19 98 GLN A N 1
ATOM 767 C CA . GLN A 1 98 ? -2.052 4.422 21.423 1.00 68.19 98 GLN A CA 1
ATOM 768 C C . GLN A 1 98 ? -2.657 4.798 22.793 1.00 68.19 98 GLN A C 1
ATOM 770 O O . GLN A 1 98 ? -2.385 4.134 23.791 1.00 68.19 98 GLN A O 1
ATOM 775 N N . ILE A 1 99 ? -3.505 5.831 22.886 1.00 59.44 99 ILE A N 1
ATOM 776 C CA . ILE A 1 99 ? -4.150 6.185 24.159 1.00 59.44 99 ILE A CA 1
ATOM 777 C C . ILE A 1 99 ? -5.243 5.158 24.499 1.00 59.44 99 ILE A C 1
ATOM 779 O O . ILE A 1 99 ? -6.377 5.224 24.027 1.00 59.44 99 ILE A O 1
ATOM 783 N N . GLY A 1 100 ? -4.879 4.202 25.352 1.00 52.84 100 GLY A N 1
ATOM 784 C CA . GLY A 1 100 ? -5.754 3.472 26.271 1.00 52.84 100 GLY A CA 1
ATOM 785 C C . GLY A 1 100 ? -6.716 2.423 25.707 1.00 52.84 100 GLY A C 1
ATOM 786 O O . GLY A 1 100 ? -7.224 1.649 26.513 1.00 52.84 100 GLY A O 1
ATOM 787 N N . ARG A 1 101 ? -7.012 2.368 24.395 1.00 55.94 101 ARG A N 1
ATOM 788 C CA . ARG A 1 101 ? -7.977 1.390 23.822 1.00 55.94 101 ARG A CA 1
ATOM 789 C C . ARG A 1 101 ? -7.752 0.975 22.358 1.00 55.94 101 ARG A C 1
ATOM 791 O O . ARG A 1 101 ? -8.665 0.379 21.781 1.00 55.94 101 ARG A O 1
ATOM 798 N N . GLU A 1 102 ? -6.610 1.307 21.746 1.00 66.00 102 GLU A N 1
ATOM 799 C CA . GLU A 1 102 ? -6.356 1.074 20.306 1.00 66.00 102 GLU A CA 1
ATOM 800 C C . GLU A 1 102 ? -7.560 1.488 19.440 1.00 66.00 102 GLU A C 1
ATOM 802 O O . GLU A 1 102 ? -8.135 0.701 18.670 1.00 66.00 102 GLU A O 1
ATOM 807 N N . SER A 1 103 ? -8.045 2.710 19.661 1.00 75.38 103 SER A N 1
ATOM 808 C CA . SER A 1 103 ? -9.079 3.285 18.812 1.00 75.38 103 SER A CA 1
ATOM 809 C C . SER A 1 103 ? -8.475 3.651 17.461 1.00 75.38 103 SER A C 1
ATOM 811 O O . SER A 1 103 ? -7.321 4.077 17.378 1.00 75.38 103 SER A O 1
ATOM 813 N N . ASP A 1 104 ? -9.266 3.496 16.401 1.00 83.25 104 ASP A N 1
ATOM 814 C CA . ASP A 1 104 ? -8.860 3.966 15.082 1.00 83.25 104 ASP A CA 1
ATOM 815 C C . ASP A 1 104 ? -8.707 5.490 15.128 1.00 83.25 104 ASP A C 1
ATOM 817 O O . ASP A 1 104 ? -9.592 6.207 15.607 1.00 83.25 104 ASP A O 1
ATOM 821 N N . TYR A 1 105 ? -7.570 5.980 14.649 1.00 87.00 105 TYR A N 1
ATOM 822 C CA . TYR A 1 105 ? -7.355 7.396 14.425 1.00 87.00 105 TYR A CA 1
ATOM 823 C C . TYR A 1 105 ? -8.140 7.824 13.185 1.00 87.00 105 TYR A C 1
ATOM 825 O O . TYR A 1 105 ? -8.124 7.150 12.152 1.00 87.00 105 TYR A O 1
ATOM 833 N N . ILE A 1 106 ? -8.837 8.953 13.284 1.00 87.94 106 ILE A N 1
ATOM 834 C CA . ILE A 1 106 ? -9.593 9.538 12.177 1.00 87.94 106 ILE A CA 1
ATOM 835 C C . ILE A 1 106 ? -8.797 10.746 11.673 1.00 87.94 106 ILE A C 1
ATOM 837 O O . ILE A 1 106 ? -8.755 11.751 12.385 1.00 87.94 106 ILE A O 1
ATOM 841 N N . PRO A 1 107 ? -8.187 10.667 10.473 1.00 87.88 107 PRO A N 1
ATOM 842 C CA . PRO A 1 107 ? -7.506 11.806 9.868 1.00 87.88 107 PRO A CA 1
ATOM 843 C C . PRO A 1 107 ? -8.454 12.995 9.725 1.00 87.88 107 PRO A C 1
ATOM 845 O O . PRO A 1 107 ? -9.579 12.854 9.239 1.00 87.88 107 PRO A O 1
ATOM 848 N N . ASN A 1 108 ? -8.003 14.161 10.169 1.00 87.00 108 ASN A N 1
ATOM 849 C CA . ASN A 1 108 ? -8.706 15.426 10.073 1.00 87.00 108 ASN A CA 1
ATOM 850 C C . ASN A 1 108 ? -8.134 16.259 8.918 1.00 87.00 108 ASN A C 1
ATOM 852 O O . ASN A 1 108 ? -7.239 17.083 9.108 1.00 87.00 108 ASN A O 1
ATOM 856 N N . THR A 1 109 ? -8.682 16.059 7.721 1.00 84.94 109 THR A N 1
ATOM 857 C CA . THR A 1 109 ? -8.277 16.795 6.511 1.00 84.94 109 THR A CA 1
ATOM 858 C C . THR A 1 109 ? -8.483 18.304 6.651 1.00 84.94 109 THR A C 1
ATOM 860 O O . THR A 1 109 ? -7.668 19.082 6.171 1.00 84.94 109 THR A O 1
ATOM 863 N N . GLY A 1 110 ? -9.505 18.740 7.399 1.00 84.12 110 GLY A N 1
ATOM 864 C CA . GLY A 1 110 ? -9.728 20.155 7.724 1.00 84.12 110 GLY A CA 1
ATOM 865 C C . GLY A 1 110 ? -8.643 20.777 8.613 1.00 84.12 110 GLY A C 1
ATOM 866 O O . GLY A 1 110 ? -8.599 21.994 8.759 1.00 84.12 110 GLY A O 1
ATOM 867 N N . LYS A 1 111 ? -7.768 19.958 9.209 1.00 82.69 111 LYS A N 1
ATOM 868 C CA . LYS A 1 111 ? -6.563 20.376 9.943 1.00 82.69 111 LYS A CA 1
ATOM 869 C C . LYS A 1 111 ? -5.266 19.989 9.222 1.00 82.69 111 LYS A C 1
ATOM 871 O O . LYS A 1 111 ? -4.220 19.949 9.864 1.00 82.69 111 LYS A O 1
ATOM 876 N N . GLY A 1 112 ? -5.348 19.669 7.930 1.00 85.50 112 GLY A N 1
ATOM 877 C CA . GLY A 1 112 ? -4.195 19.320 7.105 1.00 85.50 112 GLY A CA 1
ATOM 878 C C . GLY A 1 112 ? -3.659 17.905 7.314 1.00 85.50 112 GLY A C 1
ATOM 879 O O . GLY A 1 112 ? -2.514 17.658 6.952 1.00 85.50 112 GLY A O 1
ATOM 880 N N . ASP A 1 113 ? -4.427 16.981 7.913 1.00 88.75 113 ASP A N 1
ATOM 881 C CA . ASP A 1 113 ? -4.029 15.568 7.914 1.00 88.75 113 ASP A CA 1
ATOM 882 C C . ASP A 1 113 ? -4.156 14.982 6.510 1.00 88.75 113 ASP A C 1
ATOM 884 O O . ASP A 1 113 ? -5.240 14.981 5.920 1.00 88.75 113 ASP A O 1
ATOM 888 N N . GLU A 1 114 ? -3.071 14.387 6.042 1.00 90.81 114 GLU A N 1
ATOM 889 C CA . GLU A 1 114 ? -3.014 13.629 4.804 1.00 90.81 114 GLU A CA 1
ATOM 890 C C . GLU A 1 114 ? -2.639 12.183 5.110 1.00 90.81 114 GLU A C 1
ATOM 892 O O . GLU A 1 114 ? -1.793 11.888 5.961 1.00 90.81 114 GLU A O 1
ATOM 897 N N . VAL A 1 115 ? -3.328 11.262 4.437 1.00 93.12 115 VAL A N 1
ATOM 898 C CA . VAL A 1 115 ? -3.116 9.825 4.580 1.00 93.12 115 VAL A CA 1
ATOM 899 C C . VAL A 1 115 ? -3.087 9.175 3.215 1.00 93.12 115 VAL A C 1
ATOM 901 O O . VAL A 1 115 ? -4.012 9.319 2.416 1.00 93.12 115 VAL A O 1
ATOM 904 N N . GLY A 1 116 ? -2.039 8.401 2.982 1.00 95.50 116 GLY A N 1
ATOM 905 C CA . GLY A 1 116 ? -1.839 7.712 1.725 1.00 95.50 116 GLY A CA 1
ATOM 906 C C . GLY A 1 116 ? -0.778 6.634 1.833 1.00 95.50 116 GLY A C 1
ATOM 907 O O . GLY A 1 116 ? -0.375 6.220 2.924 1.00 95.50 116 GLY A O 1
ATOM 908 N N . PHE A 1 117 ? -0.313 6.183 0.682 1.00 96.94 117 PH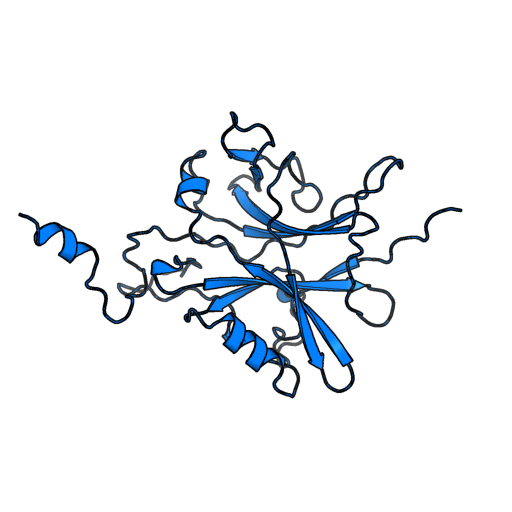E A N 1
ATOM 909 C CA . PHE A 1 117 ? 0.836 5.305 0.583 1.00 96.94 117 PHE A CA 1
ATOM 910 C C . PHE A 1 117 ? 1.759 5.757 -0.543 1.00 96.94 117 PHE A C 1
ATOM 912 O O . PHE A 1 117 ? 1.337 6.414 -1.490 1.00 96.94 117 PHE A O 1
ATOM 919 N N . VAL A 1 118 ? 3.026 5.389 -0.432 1.00 96.62 118 VAL A N 1
ATOM 920 C CA . VAL A 1 118 ? 4.059 5.666 -1.430 1.00 96.62 118 VAL A CA 1
ATOM 921 C C . VAL A 1 118 ? 4.612 4.353 -1.963 1.00 96.62 118 VAL A C 1
ATOM 923 O O . VAL A 1 118 ? 4.657 3.348 -1.245 1.00 96.62 118 VAL A O 1
ATOM 926 N N . VAL A 1 119 ? 5.034 4.366 -3.225 1.00 95.88 119 VAL A N 1
ATOM 927 C CA . VAL A 1 119 ? 5.752 3.255 -3.857 1.00 95.88 119 VAL A CA 1
ATOM 928 C C . VAL A 1 119 ? 7.230 3.616 -3.896 1.00 95.88 119 VAL A C 1
ATOM 930 O O . VAL A 1 119 ? 7.603 4.680 -4.391 1.00 95.88 119 VAL A O 1
ATOM 933 N N . ARG A 1 120 ? 8.074 2.721 -3.382 1.00 94.44 120 ARG A N 1
ATOM 934 C CA . ARG A 1 120 ? 9.525 2.908 -3.319 1.00 94.44 120 ARG A CA 1
ATOM 935 C C . ARG A 1 120 ? 10.280 1.731 -3.905 1.00 94.44 120 ARG A C 1
ATOM 937 O O . ARG A 1 120 ? 9.767 0.615 -3.920 1.00 94.44 120 ARG A O 1
ATOM 944 N N . ARG A 1 121 ? 11.514 1.965 -4.350 1.00 92.88 121 ARG A N 1
ATOM 945 C CA . ARG A 1 121 ? 12.435 0.901 -4.782 1.00 92.88 121 ARG A CA 1
ATOM 946 C C . ARG A 1 121 ? 13.535 0.723 -3.740 1.00 92.88 121 ARG A C 1
ATOM 948 O O . ARG A 1 121 ? 14.280 1.679 -3.523 1.00 92.88 121 ARG A O 1
ATOM 955 N N . PRO A 1 122 ? 13.677 -0.447 -3.100 1.00 91.38 122 PRO A N 1
ATOM 956 C CA . PRO A 1 122 ? 14.828 -0.711 -2.249 1.00 91.38 122 PRO A CA 1
ATOM 957 C C . PRO A 1 122 ? 16.115 -0.739 -3.085 1.00 91.38 122 PRO A C 1
ATOM 959 O O . PRO A 1 122 ? 16.120 -1.198 -4.229 1.00 91.38 122 PRO A O 1
ATOM 962 N N . ARG A 1 123 ? 17.216 -0.249 -2.512 1.00 86.69 123 ARG A N 1
ATOM 963 C CA . ARG A 1 123 ? 18.548 -0.282 -3.131 1.00 86.69 123 ARG A CA 1
ATOM 964 C C . ARG A 1 123 ? 19.401 -1.396 -2.531 1.00 86.69 123 ARG A C 1
ATOM 966 O O . ARG A 1 123 ? 19.394 -1.590 -1.317 1.00 86.69 123 ARG A O 1
ATOM 973 N N . ALA A 1 124 ? 20.217 -2.050 -3.359 1.00 81.75 124 ALA A N 1
ATOM 974 C CA . ALA A 1 124 ? 21.143 -3.100 -2.918 1.00 81.75 124 ALA A CA 1
ATOM 975 C C . ALA A 1 124 ? 22.159 -2.609 -1.866 1.00 81.75 124 ALA A C 1
ATOM 977 O O . ALA A 1 124 ? 22.534 -3.346 -0.960 1.00 81.75 124 ALA A O 1
ATOM 978 N N . THR A 1 125 ? 22.573 -1.341 -1.948 1.00 79.94 125 THR A N 1
ATOM 979 C CA . THR A 1 125 ? 23.503 -0.699 -1.002 1.00 79.94 125 THR A CA 1
ATOM 980 C C . THR A 1 125 ? 22.828 -0.186 0.276 1.00 79.94 125 THR A C 1
ATOM 982 O O . THR A 1 125 ? 23.479 0.465 1.089 1.00 79.94 125 THR A O 1
ATOM 985 N N . GLY A 1 126 ? 21.527 -0.437 0.449 1.00 84.00 126 GLY A N 1
ATOM 986 C CA . GLY A 1 126 ? 20.698 0.184 1.478 1.00 84.00 126 GLY A CA 1
ATOM 987 C C . GLY A 1 126 ? 20.083 1.513 1.025 1.00 84.00 126 GLY A C 1
ATOM 988 O O . GLY A 1 126 ? 20.574 2.172 0.107 1.00 84.00 126 GLY A O 1
ATOM 989 N N . GLY A 1 127 ? 18.981 1.891 1.675 1.00 88.50 127 GLY A N 1
ATOM 990 C CA . GLY A 1 127 ? 18.160 3.041 1.288 1.00 88.50 127 GLY A CA 1
ATOM 991 C C . GLY A 1 127 ? 17.101 2.701 0.236 1.00 88.50 127 GLY A C 1
ATOM 992 O O . GLY A 1 127 ? 16.902 1.539 -0.128 1.00 88.50 127 GLY A O 1
ATOM 993 N N . GLU A 1 128 ? 16.390 3.730 -0.221 1.00 92.06 128 GLU A N 1
ATOM 994 C CA . GLU A 1 128 ? 15.257 3.601 -1.138 1.00 92.06 128 GLU A CA 1
ATOM 995 C C . GLU A 1 128 ? 15.219 4.749 -2.150 1.00 92.06 128 GLU A C 1
ATOM 997 O O . GLU A 1 128 ? 15.624 5.869 -1.839 1.00 92.06 128 GLU A O 1
ATOM 1002 N N . ASP A 1 129 ? 14.672 4.479 -3.334 1.00 93.25 129 ASP A N 1
ATOM 1003 C CA . ASP A 1 129 ? 14.195 5.516 -4.247 1.00 93.25 129 ASP A CA 1
ATOM 1004 C C . ASP A 1 129 ? 12.698 5.748 -4.061 1.00 93.25 129 ASP A C 1
ATOM 1006 O O . ASP A 1 129 ? 11.928 4.791 -3.979 1.00 93.25 129 ASP A O 1
ATOM 1010 N N . ALA A 1 130 ? 12.284 7.008 -4.081 1.00 94.44 130 ALA A N 1
ATOM 1011 C CA . ALA A 1 130 ? 10.899 7.448 -4.119 1.00 94.44 130 ALA A CA 1
ATOM 1012 C C . ALA A 1 130 ? 10.462 7.762 -5.551 1.00 94.44 130 ALA A C 1
ATOM 1014 O O . ALA A 1 130 ? 11.212 8.374 -6.315 1.00 94.44 130 ALA A O 1
ATOM 1015 N N . TRP A 1 131 ? 9.233 7.372 -5.892 1.00 94.94 131 TRP A N 1
ATOM 1016 C CA . TRP A 1 131 ? 8.579 7.829 -7.113 1.00 94.94 131 TRP A CA 1
ATOM 1017 C C . TRP A 1 131 ? 8.114 9.270 -6.921 1.00 94.94 131 TRP A C 1
ATOM 1019 O O . TRP A 1 131 ? 7.292 9.535 -6.042 1.00 94.94 131 TRP A O 1
ATOM 1029 N N . VAL A 1 132 ? 8.632 10.198 -7.722 1.00 93.94 132 VAL A N 1
ATOM 1030 C CA . VAL A 1 132 ? 8.292 11.621 -7.630 1.00 93.94 132 VAL A CA 1
ATOM 1031 C C . VAL A 1 132 ? 7.609 12.106 -8.900 1.00 93.94 132 VAL A C 1
ATOM 1033 O O . VAL A 1 132 ? 7.959 11.695 -10.006 1.00 93.94 132 VAL A O 1
ATOM 1036 N N . SER A 1 133 ? 6.655 13.018 -8.736 1.00 92.50 133 SER A N 1
ATOM 1037 C CA . SER A 1 133 ? 5.982 13.708 -9.838 1.00 92.50 133 SER A CA 1
ATOM 1038 C C . SER A 1 133 ? 5.947 15.201 -9.524 1.00 92.50 133 SER A C 1
ATOM 1040 O O . SER A 1 133 ? 5.043 15.661 -8.821 1.00 92.50 133 SER A O 1
ATOM 1042 N N . PRO A 1 134 ? 6.938 15.976 -9.994 1.00 89.31 134 PRO A N 1
ATOM 1043 C CA . PRO A 1 134 ? 6.954 17.419 -9.803 1.00 89.31 134 PRO A CA 1
ATOM 1044 C C . PRO A 1 134 ? 5.700 18.082 -10.400 1.00 89.31 134 PRO A C 1
ATOM 1046 O O . PRO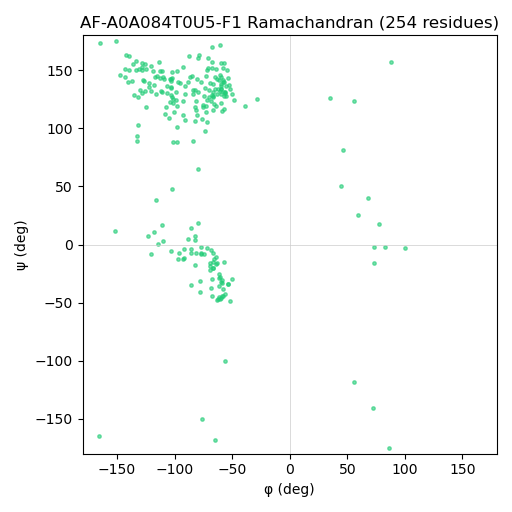 A 1 134 ? 5.154 17.596 -11.387 1.00 89.31 134 PRO A O 1
ATOM 1049 N N . PRO A 1 135 ? 5.246 19.226 -9.860 1.00 85.38 135 PRO A N 1
ATOM 1050 C CA . PRO A 1 135 ? 4.036 19.905 -10.334 1.00 85.38 135 PRO A CA 1
ATOM 1051 C C . PRO A 1 135 ? 4.202 20.584 -11.704 1.00 85.38 135 PRO A C 1
ATOM 1053 O O . PRO A 1 135 ? 3.256 21.182 -12.210 1.00 85.38 135 PRO A O 1
ATOM 1056 N N . ARG A 1 136 ? 5.404 20.553 -12.292 1.00 86.56 136 ARG A N 1
ATOM 1057 C CA . ARG A 1 136 ? 5.666 21.156 -13.597 1.00 86.56 136 ARG A CA 1
ATOM 1058 C C . ARG A 1 136 ? 5.474 20.115 -14.696 1.00 86.56 136 ARG A C 1
ATOM 1060 O O . ARG A 1 136 ? 6.131 19.082 -14.683 1.00 86.56 136 ARG A O 1
ATOM 1067 N N . HIS A 1 137 ? 4.599 20.416 -15.650 1.00 79.69 137 HIS A N 1
ATOM 1068 C CA . HIS A 1 137 ? 4.228 19.502 -16.735 1.00 79.69 137 HIS A CA 1
ATOM 1069 C C . HIS A 1 137 ? 5.361 19.185 -17.727 1.00 79.69 137 HIS A C 1
ATOM 1071 O O . HIS A 1 137 ? 5.227 18.249 -18.504 1.00 79.69 137 HIS A O 1
ATOM 1077 N N . ASP A 1 138 ? 6.447 19.959 -17.727 1.00 87.25 138 ASP A N 1
ATOM 1078 C CA . ASP A 1 138 ? 7.642 19.738 -18.551 1.00 87.25 138 ASP A CA 1
ATOM 1079 C C . ASP A 1 138 ? 8.651 18.773 -17.909 1.00 87.25 138 ASP A C 1
ATOM 1081 O O . ASP A 1 138 ? 9.640 18.406 -18.544 1.00 87.25 138 ASP A O 1
ATOM 1085 N N . VAL A 1 139 ? 8.422 18.365 -16.656 1.00 85.31 139 VAL A N 1
ATOM 1086 C CA . VAL A 1 139 ? 9.295 17.441 -15.933 1.00 85.31 139 VAL A CA 1
ATOM 1087 C C . VAL A 1 139 ? 8.606 16.092 -15.803 1.00 85.31 139 VAL A C 1
ATOM 1089 O O . VAL A 1 139 ? 7.625 15.942 -15.078 1.00 85.31 139 VAL A O 1
ATOM 1092 N N . GLU A 1 140 ? 9.163 15.096 -16.484 1.00 88.50 140 GLU A N 1
ATOM 1093 C CA . GLU A 1 140 ? 8.685 13.719 -16.394 1.00 88.50 140 GLU A CA 1
ATOM 1094 C C . GLU A 1 140 ? 8.852 13.158 -14.969 1.00 88.50 140 GLU A C 1
ATOM 1096 O O . GLU A 1 140 ? 9.866 13.425 -14.302 1.00 88.50 140 GLU A O 1
ATOM 1101 N N . PRO A 1 141 ? 7.895 12.345 -14.489 1.00 91.44 141 PRO A N 1
ATOM 1102 C CA . PRO A 1 141 ? 8.044 11.599 -13.251 1.00 91.44 141 PRO A CA 1
ATOM 1103 C C . PRO A 1 141 ? 9.320 10.754 -13.235 1.00 91.44 141 PRO A C 1
ATOM 1105 O O . PRO A 1 141 ? 9.740 10.188 -14.247 1.00 91.44 141 PRO A O 1
ATOM 1108 N N . SER A 1 142 ? 9.956 10.659 -12.072 1.00 92.25 142 SER A N 1
ATOM 1109 C CA . SER A 1 142 ? 11.239 9.968 -11.951 1.00 92.25 142 SER A CA 1
ATOM 1110 C C . SER A 1 142 ? 11.460 9.361 -10.573 1.00 92.25 142 SER A C 1
ATOM 1112 O O . SER A 1 142 ? 10.653 9.518 -9.658 1.00 92.25 142 SER A O 1
ATOM 1114 N N . TRP A 1 143 ? 12.561 8.627 -10.432 1.00 92.75 143 TRP A N 1
ATOM 1115 C CA . TRP A 1 143 ? 12.982 8.058 -9.159 1.00 92.75 143 TRP A CA 1
ATOM 1116 C C . TRP A 1 143 ? 14.095 8.889 -8.544 1.00 92.75 143 TRP A C 1
ATOM 1118 O O . TRP A 1 143 ? 15.166 9.029 -9.140 1.00 92.75 143 TRP A O 1
ATOM 1128 N N . LEU A 1 144 ? 13.855 9.387 -7.334 1.00 92.38 144 LEU A N 1
ATOM 1129 C CA . LEU A 1 144 ? 14.837 10.135 -6.556 1.00 92.38 144 LEU A CA 1
ATOM 1130 C C . LEU A 1 144 ? 15.210 9.378 -5.290 1.00 92.38 144 LEU A C 1
ATOM 1132 O O . LEU A 1 144 ? 14.371 8.736 -4.669 1.00 92.38 144 LEU A O 1
ATOM 1136 N N . GLU A 1 145 ? 16.473 9.483 -4.890 1.00 92.19 145 GLU A N 1
ATOM 1137 C CA . GLU A 1 145 ? 16.928 8.936 -3.616 1.00 92.19 145 GLU A CA 1
ATOM 1138 C C . GLU A 1 145 ? 16.164 9.564 -2.453 1.00 92.19 145 GLU A C 1
ATOM 1140 O O . GLU A 1 145 ? 16.046 10.789 -2.379 1.00 92.19 145 GLU A O 1
ATOM 1145 N N . VAL A 1 146 ? 15.701 8.737 -1.517 1.00 91.31 146 VAL A N 1
ATOM 1146 C CA . VAL A 1 146 ? 15.191 9.220 -0.235 1.00 91.31 146 VAL A CA 1
ATOM 1147 C C . VAL A 1 146 ? 16.386 9.486 0.685 1.00 91.31 146 VAL A C 1
ATOM 1149 O O . VAL A 1 146 ? 17.086 8.539 1.049 1.00 91.31 146 VAL A O 1
ATOM 1152 N N . PRO A 1 147 ? 16.645 10.740 1.099 1.00 80.31 147 PRO A N 1
ATOM 1153 C CA . PRO A 1 147 ? 17.807 11.039 1.926 1.00 80.31 147 PRO A CA 1
ATOM 1154 C C . PRO A 1 147 ? 17.688 10.410 3.322 1.00 80.31 147 PRO A C 1
ATOM 1156 O O . PRO A 1 147 ? 16.724 10.660 4.049 1.00 80.31 147 PRO A O 1
ATOM 1159 N N . GLY A 1 148 ? 18.711 9.664 3.743 1.00 81.81 148 GLY A N 1
ATOM 1160 C CA . GLY A 1 148 ? 18.800 9.098 5.091 1.00 81.81 148 GLY A CA 1
ATOM 1161 C C . GLY A 1 148 ? 17.828 7.939 5.346 1.00 81.81 148 GLY A C 1
ATOM 1162 O O . GLY A 1 148 ? 17.647 7.062 4.508 1.00 81.81 148 GLY A O 1
ATOM 1163 N N . ASP A 1 149 ? 17.237 7.895 6.543 1.00 82.00 149 ASP A N 1
ATOM 1164 C CA . ASP A 1 149 ? 16.289 6.839 6.912 1.00 82.00 149 ASP A CA 1
ATOM 1165 C C . ASP A 1 149 ? 14.924 7.083 6.253 1.00 82.00 149 ASP A C 1
ATOM 1167 O O . ASP A 1 149 ? 14.166 7.967 6.668 1.00 82.00 149 ASP A O 1
ATOM 1171 N N . GLY A 1 150 ? 14.591 6.255 5.259 1.00 78.69 150 GLY A N 1
ATOM 1172 C CA . GLY A 1 150 ? 13.317 6.304 4.542 1.00 78.69 150 GLY A CA 1
ATOM 1173 C C . GLY A 1 150 ? 12.077 6.165 5.436 1.00 78.69 150 GLY A C 1
ATOM 1174 O O . GLY A 1 150 ? 10.986 6.532 5.014 1.00 78.69 150 GLY A O 1
ATOM 1175 N N . ARG A 1 151 ? 12.206 5.717 6.690 1.00 82.50 151 ARG A N 1
ATOM 1176 C CA . ARG A 1 151 ? 11.094 5.693 7.661 1.00 82.50 151 ARG A CA 1
ATOM 1177 C C . ARG A 1 151 ? 10.770 7.058 8.270 1.00 82.50 151 ARG A C 1
ATOM 1179 O O . ARG A 1 151 ? 9.813 7.166 9.027 1.00 82.50 151 ARG A O 1
ATOM 1186 N N . LYS A 1 152 ? 11.580 8.084 8.005 1.00 84.75 152 LYS A N 1
ATOM 1187 C CA . LYS A 1 152 ? 11.472 9.390 8.676 1.00 84.75 152 LYS A CA 1
ATOM 1188 C C . LYS A 1 152 ? 11.219 10.550 7.724 1.00 84.75 152 LYS A C 1
ATOM 1190 O O . LYS A 1 152 ? 11.054 11.675 8.188 1.00 84.75 152 LYS A O 1
ATOM 1195 N N . ARG A 1 153 ? 11.278 10.315 6.411 1.00 88.44 153 ARG A N 1
ATOM 1196 C CA . ARG A 1 153 ? 11.269 11.373 5.396 1.00 88.44 153 ARG A CA 1
ATOM 1197 C C . ARG A 1 153 ? 10.570 10.921 4.123 1.00 88.44 153 ARG A C 1
ATOM 1199 O O . ARG A 1 153 ? 10.683 9.760 3.723 1.00 88.44 153 ARG A O 1
ATOM 1206 N N . LEU A 1 154 ? 9.906 11.878 3.488 1.00 90.62 154 LEU A N 1
ATOM 1207 C CA . LEU A 1 154 ? 9.457 11.791 2.105 1.00 90.62 154 LEU A CA 1
ATOM 1208 C C . LEU A 1 154 ? 10.468 12.506 1.207 1.00 90.62 154 LEU A C 1
ATOM 1210 O O . LEU A 1 154 ? 11.114 13.467 1.641 1.00 90.62 154 LEU A O 1
ATOM 1214 N N . ALA A 1 155 ? 10.616 12.044 -0.030 1.00 92.06 155 ALA A N 1
ATOM 1215 C CA . ALA A 1 155 ? 11.332 12.819 -1.034 1.00 92.06 155 ALA A CA 1
ATOM 1216 C C . ALA A 1 155 ? 10.491 14.044 -1.457 1.00 92.06 155 ALA A C 1
ATOM 1218 O O . ALA A 1 155 ? 9.258 13.997 -1.405 1.00 92.06 155 ALA A O 1
ATOM 1219 N N . PRO A 1 156 ? 11.120 15.148 -1.898 1.00 89.88 156 PRO A N 1
ATOM 1220 C CA . PRO A 1 156 ? 10.387 16.269 -2.477 1.00 89.88 156 PRO A CA 1
ATOM 1221 C C . PRO A 1 156 ? 9.510 15.804 -3.643 1.00 89.88 156 PRO A C 1
ATOM 1223 O O . PRO A 1 156 ? 10.001 15.151 -4.562 1.00 89.88 156 PRO A O 1
ATOM 1226 N N . HIS A 1 157 ? 8.223 16.156 -3.607 1.00 92.31 157 HIS A N 1
ATOM 1227 C CA . HIS A 1 157 ? 7.232 15.758 -4.617 1.00 92.31 157 HIS A CA 1
ATOM 1228 C C . HIS A 1 157 ? 7.054 14.236 -4.777 1.00 92.31 157 HIS A C 1
ATOM 1230 O O . HIS A 1 157 ? 6.649 13.775 -5.847 1.00 92.31 157 HIS A O 1
ATOM 1236 N N . GLU A 1 158 ? 7.352 13.453 -3.733 1.00 94.75 158 GLU A N 1
ATOM 1237 C CA . GLU A 1 158 ? 7.003 12.030 -3.678 1.00 94.75 158 GLU A CA 1
ATOM 1238 C C . GLU A 1 158 ? 5.494 11.846 -3.874 1.00 94.75 158 GLU A C 1
ATOM 1240 O O . GLU A 1 158 ? 4.679 12.525 -3.247 1.00 94.75 158 GLU A O 1
ATOM 1245 N N . VAL A 1 159 ? 5.121 10.947 -4.785 1.00 95.25 159 VAL A N 1
ATOM 1246 C CA . VAL A 1 159 ? 3.721 10.710 -5.139 1.00 95.25 159 VAL A CA 1
ATOM 1247 C C . VAL A 1 159 ? 3.032 9.962 -4.007 1.00 95.25 159 VAL A C 1
ATOM 1249 O O . VAL A 1 159 ? 3.318 8.790 -3.752 1.00 95.25 159 VAL A O 1
ATOM 1252 N N . LEU A 1 160 ? 2.081 10.639 -3.368 1.00 94.88 160 LEU A N 1
ATOM 1253 C CA . LEU A 1 160 ? 1.214 10.068 -2.349 1.00 94.88 160 LEU A CA 1
ATOM 1254 C C . LEU A 1 160 ? -0.064 9.512 -2.994 1.00 94.88 160 LEU A C 1
ATOM 1256 O O . LEU A 1 160 ? -0.952 10.259 -3.403 1.00 94.88 160 LEU A O 1
ATOM 1260 N N . PHE A 1 161 ? -0.175 8.188 -3.075 1.00 96.25 161 PHE A N 1
ATOM 1261 C CA . PHE A 1 161 ? -1.389 7.515 -3.531 1.00 96.25 161 PHE A CA 1
ATOM 1262 C C . PHE A 1 161 ? -2.444 7.503 -2.422 1.00 96.25 161 PHE A C 1
ATOM 1264 O O . PHE A 1 161 ? -2.138 7.273 -1.251 1.00 96.25 161 PHE A O 1
ATOM 1271 N N . SER A 1 162 ? -3.706 7.729 -2.786 1.00 94.31 162 SER A N 1
ATOM 1272 C CA . SER A 1 162 ? -4.787 7.875 -1.812 1.00 94.31 162 SER A CA 1
ATOM 1273 C C . SER A 1 162 ? -5.118 6.569 -1.089 1.00 94.31 162 SER A C 1
ATOM 1275 O O . SER A 1 162 ? -5.242 5.505 -1.701 1.00 94.31 162 SER A O 1
ATOM 1277 N N . LEU A 1 163 ? -5.356 6.682 0.218 1.00 94.69 163 LEU A N 1
ATOM 1278 C CA . LEU A 1 163 ? -6.052 5.666 1.000 1.00 94.69 163 LEU A CA 1
ATOM 1279 C C . LEU A 1 163 ? -7.488 6.128 1.268 1.00 94.69 163 LEU A C 1
ATOM 1281 O O . LEU A 1 163 ? -7.722 7.262 1.683 1.00 94.69 163 LEU A O 1
ATOM 1285 N N . PHE A 1 164 ? -8.454 5.237 1.082 1.00 91.81 164 PHE A N 1
ATOM 1286 C CA . PHE A 1 164 ? -9.857 5.450 1.407 1.00 91.81 164 PHE A CA 1
ATOM 1287 C C . PHE A 1 164 ? -10.281 4.584 2.605 1.00 91.81 164 PHE A C 1
ATOM 1289 O O . PHE A 1 164 ? -9.806 3.456 2.770 1.00 91.81 164 PHE A O 1
ATOM 1296 N N . PRO A 1 165 ? -11.169 5.091 3.477 1.00 91.81 165 PRO A N 1
ATOM 1297 C CA . PRO A 1 165 ? -11.634 4.349 4.638 1.00 91.81 165 PRO A CA 1
ATOM 1298 C C . PRO A 1 165 ? -12.794 3.404 4.293 1.00 91.81 165 PRO A C 1
ATOM 1300 O O . PRO A 1 165 ? -13.801 3.816 3.724 1.00 91.81 165 PRO A O 1
ATOM 1303 N N . LEU A 1 166 ? -12.712 2.160 4.755 1.00 90.25 166 LEU A N 1
ATOM 1304 C CA . LEU A 1 166 ? -13.823 1.216 4.870 1.00 90.25 166 LEU A CA 1
ATOM 1305 C C . LEU A 1 166 ? -14.135 0.967 6.348 1.00 90.25 166 LEU A C 1
ATOM 1307 O O . LEU A 1 166 ? -13.257 1.043 7.206 1.00 90.25 166 LEU A O 1
ATOM 1311 N N . SER A 1 167 ? -15.399 0.691 6.666 1.00 87.94 167 SER A N 1
ATOM 1312 C CA . SER A 1 167 ? -15.843 0.456 8.046 1.00 87.94 167 SER A CA 1
ATOM 1313 C C . SER A 1 167 ? -16.485 -0.916 8.186 1.00 87.94 167 SER A C 1
ATOM 1315 O O . SER A 1 167 ? -17.337 -1.279 7.377 1.00 87.94 167 SER A O 1
ATOM 1317 N N . PHE A 1 168 ? -16.144 -1.638 9.249 1.00 86.06 168 PHE A N 1
ATOM 1318 C CA . PHE A 1 168 ? -16.657 -2.979 9.530 1.00 86.06 168 PHE A CA 1
ATOM 1319 C C . PHE A 1 168 ? -17.092 -3.117 10.991 1.00 86.06 168 PHE A C 1
ATOM 1321 O O . PHE A 1 168 ? -16.714 -2.314 11.847 1.00 86.06 168 PHE A O 1
ATOM 1328 N N . GLY A 1 169 ? -17.962 -4.088 11.267 1.00 79.44 169 GLY A N 1
ATOM 1329 C CA . GLY A 1 169 ? -18.420 -4.393 12.624 1.00 79.44 169 GLY A CA 1
ATOM 1330 C C . GLY A 1 169 ? -17.502 -5.398 13.321 1.00 79.44 169 GLY A C 1
ATOM 1331 O O . GLY A 1 169 ? -17.060 -6.366 12.713 1.00 79.44 169 GLY A O 1
ATOM 1332 N N . THR A 1 170 ? -17.238 -5.189 14.608 1.00 72.88 170 THR A N 1
ATOM 1333 C CA . THR A 1 170 ? -16.574 -6.143 15.506 1.00 72.88 170 THR A CA 1
ATOM 1334 C C . THR A 1 170 ? -17.378 -6.224 16.803 1.00 72.88 170 THR A C 1
ATOM 1336 O O . THR A 1 170 ? -17.160 -5.428 17.722 1.00 72.88 170 THR A O 1
ATOM 1339 N N . GLY A 1 171 ? -18.360 -7.130 16.862 1.00 73.31 171 GLY A N 1
ATOM 1340 C CA . GLY A 1 171 ? -19.328 -7.166 17.964 1.00 73.31 171 GLY A CA 1
ATOM 1341 C C . GLY A 1 171 ? -20.045 -5.818 18.108 1.00 73.31 171 GLY A C 1
ATOM 1342 O O . GLY A 1 171 ? -20.672 -5.347 17.165 1.00 73.31 171 GLY A O 1
ATOM 1343 N N . GLU A 1 172 ? -19.891 -5.164 19.260 1.00 68.25 172 GLU A N 1
ATOM 1344 C CA . GLU A 1 172 ? -20.520 -3.866 19.562 1.00 68.25 172 GLU A CA 1
ATOM 1345 C C . GLU A 1 172 ? -19.780 -2.643 18.990 1.00 68.25 172 GLU A C 1
ATOM 1347 O O . GLU A 1 172 ? -20.267 -1.517 19.090 1.00 68.25 172 GLU A O 1
ATOM 1352 N N . ARG A 1 173 ? -18.584 -2.815 18.409 1.00 76.38 173 ARG A N 1
ATOM 1353 C CA . ARG A 1 173 ? -17.768 -1.693 17.912 1.00 76.38 173 ARG A CA 1
ATOM 1354 C C . ARG A 1 173 ? -17.722 -1.657 16.393 1.00 76.38 173 ARG A C 1
ATOM 1356 O O . ARG A 1 173 ? -17.593 -2.685 15.739 1.00 76.38 173 ARG A O 1
ATOM 1363 N N . ARG A 1 174 ? -17.747 -0.450 15.828 1.00 81.12 174 ARG A N 1
ATOM 1364 C CA . ARG A 1 174 ? -17.376 -0.206 14.429 1.00 81.12 174 ARG A CA 1
ATOM 1365 C C . ARG A 1 174 ? -15.888 0.120 14.374 1.00 81.12 174 ARG A C 1
ATOM 1367 O O . ARG A 1 174 ? -15.415 0.968 15.128 1.00 81.12 174 ARG A O 1
ATOM 1374 N N . ARG A 1 175 ? -15.164 -0.568 13.500 1.00 84.19 175 ARG A N 1
ATOM 1375 C CA . ARG A 1 175 ? -13.735 -0.372 13.245 1.00 84.19 175 ARG A CA 1
ATOM 1376 C C . ARG A 1 175 ? -13.533 0.159 11.833 1.00 84.19 175 ARG A C 1
ATOM 1378 O O . ARG A 1 175 ? -14.390 -0.026 10.966 1.00 84.19 175 ARG A O 1
ATOM 1385 N N . ARG A 1 176 ? -12.401 0.817 11.609 1.00 86.81 176 ARG A N 1
ATOM 1386 C CA . ARG A 1 176 ? -11.992 1.383 10.326 1.00 86.81 176 ARG A CA 1
ATOM 1387 C C . ARG A 1 176 ? -10.782 0.648 9.772 1.00 86.81 176 ARG A C 1
ATOM 1389 O O . ARG A 1 176 ? -9.872 0.268 10.502 1.00 86.81 176 ARG A O 1
ATOM 1396 N N . LEU A 1 177 ? -10.791 0.500 8.459 1.00 88.31 177 LEU A N 1
ATOM 1397 C CA . LEU A 1 177 ? -9.722 -0.038 7.645 1.00 88.31 177 LEU A CA 1
ATOM 1398 C C . LEU A 1 177 ? -9.389 0.986 6.563 1.00 88.31 177 LEU A C 1
ATOM 1400 O O . LEU A 1 177 ? -10.302 1.519 5.943 1.00 88.31 177 LEU A O 1
ATOM 1404 N N . LEU A 1 178 ? -8.116 1.301 6.359 1.00 92.56 178 LEU A N 1
ATOM 1405 C CA . LEU A 1 178 ? -7.670 2.156 5.263 1.00 92.56 178 LEU A CA 1
ATOM 1406 C C . LEU A 1 178 ? -7.174 1.264 4.133 1.00 92.56 178 LEU A C 1
ATOM 1408 O O . LEU A 1 178 ? -6.396 0.342 4.378 1.00 92.56 178 LEU A O 1
ATOM 1412 N N . MET A 1 179 ? -7.631 1.537 2.914 1.00 94.88 179 MET A N 1
ATOM 1413 C CA . MET A 1 179 ? -7.252 0.778 1.729 1.00 94.88 179 MET A CA 1
ATOM 1414 C C . MET A 1 179 ? -6.891 1.684 0.564 1.00 94.88 179 MET A C 1
ATOM 1416 O O . MET A 1 179 ? -7.435 2.772 0.445 1.00 94.88 179 MET A O 1
ATOM 1420 N N . GLY A 1 180 ? -6.001 1.232 -0.312 1.00 95.81 180 GLY A N 1
ATOM 1421 C CA . GLY A 1 180 ? -5.621 1.963 -1.519 1.00 95.81 180 GLY A CA 1
ATOM 1422 C C . GLY A 1 180 ? -5.379 1.014 -2.678 1.00 95.81 180 GLY A C 1
ATOM 1423 O O . GLY A 1 180 ? -4.878 -0.090 -2.476 1.00 95.81 180 GLY A O 1
ATOM 1424 N N . LEU A 1 181 ? -5.750 1.428 -3.888 1.00 96.62 181 LEU A N 1
ATOM 1425 C CA . LEU A 1 181 ? -5.527 0.630 -5.091 1.00 96.62 181 LEU A CA 1
ATOM 1426 C C . LEU A 1 181 ? -4.053 0.696 -5.490 1.00 96.62 181 LEU A C 1
ATOM 1428 O O . LEU A 1 181 ? -3.537 1.773 -5.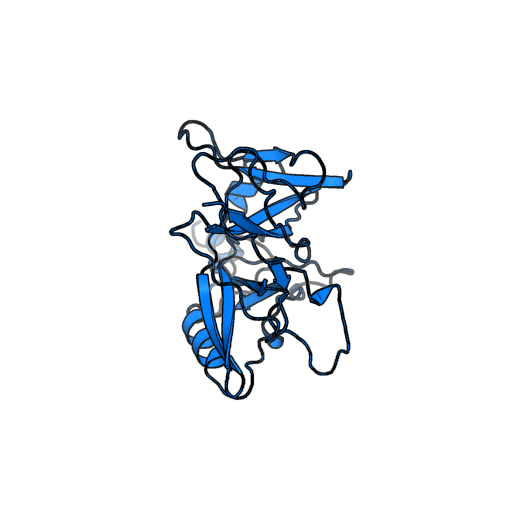775 1.00 96.62 181 LEU A O 1
ATOM 1432 N N . VAL A 1 182 ? -3.386 -0.455 -5.533 1.00 96.62 182 VAL A N 1
ATOM 1433 C CA . VAL A 1 182 ? -1.986 -0.537 -5.960 1.00 96.62 182 VAL A CA 1
ATOM 1434 C C . VAL A 1 182 ? -1.924 -0.375 -7.482 1.00 96.62 182 VAL A C 1
ATOM 1436 O O . VAL A 1 182 ? -2.611 -1.113 -8.196 1.00 96.62 182 VAL A O 1
ATOM 1439 N N . PRO A 1 183 ? -1.099 0.544 -8.013 1.00 93.88 183 PRO A N 1
ATOM 1440 C CA . PRO A 1 183 ? -1.048 0.840 -9.442 1.00 93.88 183 PRO A CA 1
ATOM 1441 C C . PRO A 1 183 ? -0.228 -0.212 -10.214 1.00 93.88 183 PRO A C 1
ATOM 1443 O O . PRO A 1 183 ? 0.822 0.083 -10.780 1.00 93.88 183 PRO A O 1
ATOM 1446 N N . ALA A 1 184 ? -0.696 -1.465 -10.248 1.00 90.31 184 ALA A N 1
ATOM 1447 C CA . ALA A 1 184 ? 0.038 -2.578 -10.863 1.00 90.31 184 ALA A CA 1
ATOM 1448 C C . ALA A 1 184 ? 0.318 -2.372 -12.368 1.00 90.31 184 ALA A C 1
ATOM 1450 O O . ALA A 1 184 ? 1.329 -2.840 -12.884 1.00 90.31 184 ALA A O 1
ATOM 1451 N N . GLY A 1 185 ? -0.536 -1.608 -13.061 1.00 86.81 185 GLY A N 1
ATOM 1452 C CA . GLY A 1 185 ? -0.352 -1.235 -14.469 1.00 86.81 185 GLY A CA 1
ATOM 1453 C C . GLY A 1 185 ? 0.717 -0.167 -14.731 1.00 86.81 185 GLY A C 1
ATOM 1454 O O . GLY A 1 185 ? 1.061 0.071 -15.884 1.00 86.81 185 GLY A O 1
ATOM 1455 N N . SER A 1 186 ? 1.279 0.469 -13.698 1.00 86.50 186 SER A N 1
ATOM 1456 C CA . SER A 1 186 ? 2.249 1.562 -13.861 1.00 86.50 186 SER A CA 1
ATOM 1457 C C . SER A 1 186 ? 3.685 1.095 -14.107 1.00 86.50 186 SER A C 1
ATOM 1459 O O . SER A 1 186 ? 4.584 1.932 -14.152 1.00 86.50 186 SER A O 1
ATOM 1461 N N . ARG A 1 187 ? 3.932 -0.212 -14.312 1.00 82.19 187 ARG A N 1
ATOM 1462 C CA . ARG A 1 187 ? 5.284 -0.743 -14.568 1.00 82.19 187 ARG A CA 1
ATOM 1463 C C . ARG A 1 187 ? 5.993 -0.004 -15.697 1.00 82.19 187 ARG A C 1
ATOM 1465 O O . ARG A 1 187 ? 7.136 0.385 -15.508 1.00 82.19 187 ARG A O 1
ATOM 1472 N N . ALA A 1 188 ? 5.341 0.192 -16.845 1.00 79.38 188 ALA A N 1
ATOM 1473 C CA . ALA A 1 188 ? 5.966 0.849 -17.995 1.00 79.38 188 ALA A CA 1
ATOM 1474 C C . ALA A 1 188 ? 6.448 2.266 -17.640 1.00 79.38 188 ALA A C 1
ATOM 1476 O O . ALA A 1 188 ? 7.593 2.617 -17.914 1.00 79.38 188 ALA A O 1
ATOM 1477 N N . THR A 1 189 ? 5.616 3.036 -16.934 1.00 83.88 189 THR A N 1
ATOM 1478 C CA . THR A 1 189 ? 5.967 4.365 -16.418 1.00 83.88 189 THR A CA 1
ATOM 1479 C C . THR A 1 189 ? 7.121 4.292 -15.414 1.00 83.88 189 THR A C 1
ATOM 1481 O O . THR A 1 189 ? 8.093 5.035 -15.522 1.00 83.88 189 THR A O 1
ATOM 1484 N N . PHE A 1 190 ? 7.055 3.355 -14.467 1.00 84.62 190 PHE A N 1
ATOM 1485 C CA . PHE A 1 190 ? 8.081 3.165 -13.443 1.00 84.62 190 PHE A CA 1
ATOM 1486 C C . PHE A 1 190 ? 9.420 2.668 -14.000 1.00 84.62 190 PHE A C 1
ATOM 1488 O O . PHE A 1 190 ? 10.455 2.959 -13.404 1.00 84.62 190 PHE A O 1
ATOM 1495 N N . ALA A 1 191 ? 9.414 1.912 -15.097 1.00 78.56 191 ALA A N 1
ATOM 1496 C CA . ALA A 1 191 ? 10.606 1.356 -15.729 1.00 78.56 191 ALA A CA 1
ATOM 1497 C C . ALA A 1 191 ? 11.261 2.329 -16.720 1.00 78.56 191 ALA A C 1
ATOM 1499 O O . ALA A 1 191 ? 12.487 2.351 -16.817 1.00 78.56 191 ALA A O 1
ATOM 1500 N N . ALA A 1 192 ? 10.469 3.145 -17.429 1.00 73.31 192 ALA A N 1
ATOM 1501 C CA . ALA A 1 192 ? 10.977 4.133 -18.384 1.00 73.31 192 ALA A CA 1
ATOM 1502 C C . ALA A 1 192 ? 11.869 5.189 -17.709 1.00 73.31 192 ALA A C 1
ATOM 1504 O O . ALA A 1 192 ? 12.884 5.615 -18.261 1.00 73.31 192 ALA A O 1
ATOM 1505 N N . ALA A 1 193 ? 11.537 5.572 -16.478 1.00 69.50 193 ALA A N 1
ATOM 1506 C CA . ALA A 1 193 ? 12.343 6.481 -15.685 1.00 69.50 193 ALA A CA 1
ATOM 1507 C C . ALA A 1 193 ? 13.460 5.718 -14.952 1.00 69.50 193 ALA A C 1
ATOM 1509 O O . ALA A 1 193 ? 13.256 5.313 -13.823 1.00 69.50 193 ALA A O 1
ATOM 1510 N N . LYS A 1 194 ? 14.646 5.536 -15.553 1.00 67.62 194 LYS A N 1
ATOM 1511 C CA . LYS A 1 194 ? 15.825 4.824 -14.984 1.00 67.62 194 LYS A CA 1
ATOM 1512 C C . LYS A 1 194 ? 15.522 3.372 -14.542 1.00 67.62 194 LYS A C 1
ATOM 1514 O O . LYS A 1 194 ? 14.701 3.170 -13.645 1.00 67.62 194 LYS A O 1
ATOM 1519 N N . PRO A 1 195 ? 16.241 2.352 -15.056 1.00 56.72 195 PRO A N 1
ATOM 1520 C CA . PRO A 1 195 ? 15.925 0.963 -14.739 1.00 56.72 195 PRO A CA 1
ATOM 1521 C C . PRO A 1 195 ? 15.835 0.760 -13.216 1.00 56.72 195 PRO A C 1
ATOM 1523 O O . PRO A 1 195 ? 16.673 1.304 -12.482 1.00 56.72 195 PRO A O 1
ATOM 1526 N N . PRO A 1 196 ? 14.786 0.069 -12.725 1.00 59.38 196 PRO A N 1
ATOM 1527 C CA . PRO A 1 196 ? 14.681 -0.269 -11.311 1.00 59.38 196 PRO A CA 1
ATOM 1528 C C . PRO A 1 196 ? 15.952 -0.999 -10.890 1.00 59.38 196 PRO A C 1
ATOM 1530 O O . PRO A 1 196 ? 16.559 -1.643 -11.734 1.00 59.38 196 PRO A O 1
ATOM 1533 N N . GLY A 1 197 ? 16.361 -0.871 -9.622 1.00 62.94 197 GLY A N 1
ATOM 1534 C CA . GLY A 1 197 ? 17.517 -1.595 -9.078 1.00 62.94 197 GLY A CA 1
ATOM 1535 C C . GLY A 1 197 ? 17.362 -3.108 -9.262 1.00 62.94 197 GLY A C 1
ATOM 1536 O O . GLY A 1 197 ? 17.517 -3.638 -10.352 1.00 62.94 197 GLY A O 1
ATOM 1537 N N . ASP A 1 198 ? 16.960 -3.833 -8.227 1.00 74.69 198 ASP A N 1
ATOM 1538 C CA . ASP A 1 198 ? 16.717 -5.279 -8.365 1.00 74.69 198 ASP A CA 1
ATOM 1539 C C . ASP A 1 198 ? 15.343 -5.593 -9.002 1.00 74.69 198 ASP A C 1
ATOM 1541 O O . ASP A 1 198 ? 14.801 -6.676 -8.812 1.00 74.69 198 ASP A O 1
ATOM 1545 N N . GLY A 1 199 ? 14.709 -4.631 -9.688 1.00 83.50 199 GLY A N 1
ATOM 1546 C CA . GLY A 1 199 ? 13.349 -4.776 -10.236 1.00 83.50 199 GLY A CA 1
ATOM 1547 C C . GLY A 1 199 ? 12.214 -4.746 -9.202 1.00 83.50 199 GLY A C 1
ATOM 1548 O O . GLY A 1 199 ? 11.045 -4.802 -9.584 1.00 83.50 199 GLY A O 1
ATOM 1549 N N . LYS A 1 200 ? 12.550 -4.644 -7.912 1.00 91.00 200 LYS A N 1
ATOM 1550 C CA . LYS A 1 200 ? 11.624 -4.755 -6.780 1.00 91.00 200 LYS A CA 1
ATOM 1551 C C . LYS A 1 200 ? 11.065 -3.410 -6.332 1.00 91.00 200 LYS A C 1
ATOM 1553 O O . LYS A 1 200 ? 11.722 -2.372 -6.425 1.00 91.00 200 LYS A O 1
ATOM 1558 N N . TYR A 1 201 ? 9.874 -3.475 -5.755 1.00 94.00 201 TYR A N 1
ATOM 1559 C CA . TYR A 1 201 ? 9.153 -2.367 -5.151 1.00 94.00 201 TYR A CA 1
ATOM 1560 C C . TYR A 1 201 ? 8.707 -2.738 -3.740 1.00 94.00 201 TYR A C 1
ATOM 1562 O O . TYR A 1 201 ? 8.481 -3.906 -3.429 1.00 94.00 201 TYR A O 1
ATOM 1570 N N . VAL A 1 202 ? 8.553 -1.726 -2.896 1.00 94.62 202 VAL A N 1
ATOM 1571 C CA . VAL A 1 202 ? 7.903 -1.818 -1.589 1.00 94.62 202 VAL A CA 1
ATOM 1572 C C . VAL A 1 202 ? 6.879 -0.700 -1.467 1.00 94.62 202 VAL A C 1
ATOM 1574 O O . VAL A 1 202 ? 7.037 0.374 -2.054 1.00 94.62 202 VAL A O 1
ATOM 1577 N N . ILE A 1 203 ? 5.833 -0.936 -0.684 1.00 96.00 203 ILE A N 1
ATOM 1578 C CA . ILE A 1 203 ? 4.874 0.098 -0.304 1.00 96.00 203 ILE A CA 1
ATOM 1579 C C . ILE A 1 203 ?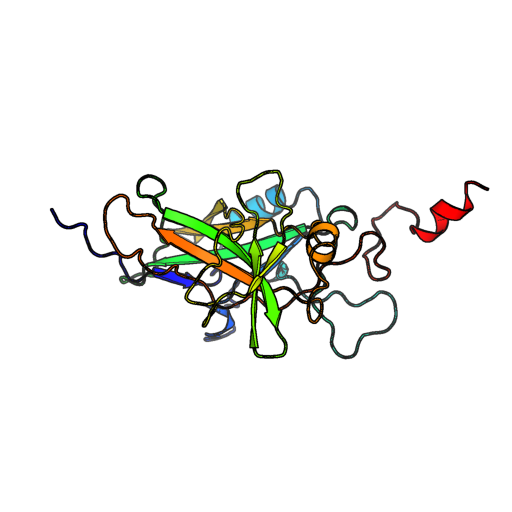 5.146 0.536 1.130 1.00 96.00 203 ILE A C 1
ATOM 1581 O O . ILE A 1 203 ? 5.474 -0.281 1.992 1.00 96.00 203 ILE A O 1
ATOM 1585 N N . ARG A 1 204 ? 4.985 1.834 1.394 1.00 95.06 204 ARG A N 1
ATOM 1586 C CA . ARG A 1 204 ? 4.946 2.397 2.748 1.00 95.06 204 ARG A CA 1
ATOM 1587 C C . ARG A 1 204 ? 3.691 3.228 2.928 1.00 95.06 204 ARG A C 1
ATOM 1589 O O . ARG A 1 204 ? 3.297 3.954 2.022 1.00 95.06 204 ARG A O 1
ATOM 1596 N N . LEU A 1 205 ? 3.085 3.138 4.101 1.00 95.12 205 LEU A N 1
ATOM 1597 C CA . LEU A 1 205 ? 1.950 3.970 4.485 1.00 95.12 205 LEU A CA 1
ATOM 1598 C C . LEU A 1 205 ? 2.478 5.265 5.074 1.00 95.12 205 LEU A C 1
ATOM 1600 O O . LEU A 1 205 ? 3.492 5.257 5.773 1.00 95.12 205 LEU A O 1
ATOM 1604 N N . VAL A 1 206 ? 1.775 6.354 4.809 1.00 94.25 206 VAL A N 1
ATOM 1605 C CA . VAL A 1 206 ? 2.188 7.696 5.195 1.00 94.25 206 VAL A CA 1
ATOM 1606 C C . VAL A 1 206 ? 1.009 8.393 5.847 1.00 94.25 206 VAL A C 1
ATOM 1608 O O . VAL A 1 206 ? -0.085 8.450 5.286 1.00 94.25 206 VAL A O 1
ATOM 1611 N N . TRP A 1 207 ? 1.247 8.921 7.042 1.00 92.94 207 TRP A N 1
ATOM 1612 C CA . TRP A 1 207 ? 0.430 9.972 7.632 1.00 92.94 207 TRP A CA 1
ATOM 1613 C C . TRP A 1 207 ? 1.329 11.171 7.888 1.00 92.94 207 TRP A C 1
ATOM 1615 O O . TRP A 1 207 ? 2.408 11.025 8.465 1.00 92.94 207 TRP A O 1
ATOM 1625 N N . HIS A 1 208 ? 0.888 12.351 7.486 1.00 88.62 208 HIS A N 1
ATOM 1626 C CA . HIS A 1 208 ? 1.508 13.598 7.909 1.00 88.62 208 HIS A CA 1
ATOM 1627 C C . HIS A 1 208 ? 0.436 14.651 8.142 1.00 88.62 208 HIS A C 1
ATOM 1629 O O . HIS A 1 208 ? -0.715 14.499 7.728 1.00 88.62 208 HIS A O 1
ATOM 1635 N N . ARG A 1 209 ? 0.826 15.709 8.849 1.00 85.31 209 ARG A N 1
ATOM 1636 C CA . ARG A 1 209 ? -0.022 16.866 9.090 1.00 85.31 209 ARG A CA 1
ATOM 1637 C C . ARG A 1 209 ? 0.689 18.116 8.621 1.00 85.31 209 ARG A C 1
ATOM 1639 O O . ARG A 1 209 ? 1.703 18.500 9.202 1.00 85.31 209 ARG A O 1
ATOM 1646 N N . THR A 1 210 ? 0.091 18.784 7.651 1.00 77.69 210 THR A N 1
ATOM 1647 C CA . THR A 1 210 ? 0.500 20.123 7.242 1.00 77.69 210 THR A CA 1
ATOM 1648 C C . THR A 1 210 ? -0.104 21.126 8.225 1.00 77.69 210 THR A C 1
ATOM 1650 O O . THR A 1 210 ? -1.322 21.282 8.291 1.00 77.69 210 THR A O 1
ATOM 1653 N N . VAL A 1 211 ? 0.732 21.781 9.036 1.00 68.69 211 VAL A N 1
ATOM 1654 C CA . VAL A 1 211 ? 0.295 22.850 9.949 1.00 68.69 211 VAL A CA 1
ATOM 1655 C C . VAL A 1 211 ? 0.636 24.192 9.315 1.00 68.69 211 VAL A C 1
ATOM 1657 O O . VAL A 1 211 ? 1.804 24.528 9.140 1.00 68.69 211 VAL A O 1
ATOM 1660 N N . GLU A 1 212 ? -0.384 24.965 8.960 1.00 59.47 212 GLU A N 1
ATOM 1661 C CA . GLU A 1 212 ? -0.197 26.306 8.412 1.00 59.47 212 GLU A CA 1
ATOM 1662 C C . GLU A 1 212 ? 0.364 27.250 9.495 1.00 59.47 212 GLU A C 1
ATOM 1664 O O . GLU A 1 212 ? -0.221 27.401 10.567 1.00 59.47 212 GLU A O 1
ATOM 1669 N N . GLY A 1 213 ? 1.513 27.879 9.226 1.00 58.50 213 GLY A N 1
ATOM 1670 C CA . GLY A 1 213 ? 2.073 28.951 10.060 1.00 58.50 213 GLY A CA 1
ATOM 1671 C C . GLY A 1 213 ? 2.887 28.537 11.295 1.00 58.50 213 GLY A C 1
ATOM 1672 O O . GLY A 1 213 ? 3.431 29.423 11.955 1.00 58.50 213 GLY A O 1
ATOM 1673 N N . GLU A 1 214 ? 3.041 27.246 11.605 1.00 52.47 214 GLU A N 1
ATOM 1674 C CA . GLU A 1 214 ? 3.974 26.782 12.645 1.00 52.47 214 GLU A CA 1
ATOM 1675 C C . GLU A 1 214 ? 5.208 26.120 12.011 1.00 52.47 214 GLU A C 1
ATOM 1677 O O . GLU A 1 214 ? 5.100 25.280 11.121 1.00 52.47 214 GLU A O 1
ATOM 1682 N N . GLY A 1 215 ? 6.404 26.534 12.450 1.00 50.56 215 GLY A N 1
ATOM 1683 C CA . GLY A 1 215 ? 7.667 25.890 12.072 1.00 50.56 215 GLY A CA 1
ATOM 1684 C C . GLY A 1 215 ? 7.783 24.448 12.591 1.00 50.56 215 GLY A C 1
ATOM 1685 O O . GLY A 1 215 ? 6.842 23.899 13.154 1.00 50.56 215 GLY A O 1
ATOM 1686 N N . PRO A 1 216 ? 8.993 23.873 12.505 1.00 46.72 216 PRO A N 1
ATOM 1687 C CA . PRO A 1 216 ? 9.256 22.655 11.735 1.00 46.72 216 PRO A CA 1
ATOM 1688 C C . PRO A 1 216 ? 8.135 21.605 11.816 1.00 46.72 216 PRO A C 1
ATOM 1690 O O . PRO A 1 216 ? 7.833 21.069 12.880 1.00 46.72 216 PRO A O 1
ATOM 1693 N N . GLU A 1 217 ? 7.589 21.309 10.638 1.00 62.00 217 GLU A N 1
ATOM 1694 C CA . GLU A 1 217 ? 6.741 20.169 10.284 1.00 62.00 217 GLU A CA 1
ATOM 1695 C C . GLU A 1 217 ? 7.036 18.938 11.163 1.00 62.00 217 GLU A C 1
ATOM 1697 O O . GLU A 1 217 ? 8.185 18.494 11.268 1.00 62.00 217 GLU A O 1
ATOM 1702 N N . LEU A 1 218 ? 6.012 18.386 11.829 1.00 68.62 218 LEU A N 1
ATOM 1703 C CA . LEU A 1 218 ? 6.171 17.087 12.483 1.00 68.62 218 LEU A CA 1
ATOM 1704 C C . LEU A 1 218 ? 6.615 16.086 11.411 1.00 68.62 218 LEU A C 1
ATOM 1706 O O . LEU A 1 218 ? 5.994 16.046 10.347 1.00 68.62 218 LEU A O 1
ATOM 1710 N N . PRO A 1 219 ? 7.664 15.282 11.660 1.00 79.62 219 PRO A N 1
ATOM 1711 C CA . PRO A 1 219 ? 8.117 14.334 10.662 1.00 79.62 219 PRO A CA 1
ATOM 1712 C C . PRO A 1 219 ? 6.963 13.392 10.296 1.00 79.62 219 PRO A C 1
ATOM 1714 O O . PRO A 1 219 ? 6.201 12.991 11.186 1.00 79.62 219 PRO A O 1
ATOM 1717 N N . PRO A 1 220 ? 6.828 13.026 9.012 1.00 88.31 220 PRO A N 1
ATOM 1718 C CA . PRO A 1 220 ? 5.787 12.109 8.582 1.00 88.31 220 PRO A CA 1
ATOM 1719 C C . PRO A 1 220 ? 5.909 10.783 9.340 1.00 88.31 220 PRO A C 1
ATOM 1721 O O . PRO A 1 220 ? 7.007 10.256 9.541 1.00 88.31 220 PRO A O 1
ATOM 1724 N N . LEU A 1 221 ? 4.770 10.218 9.733 1.00 90.81 221 LEU A N 1
ATOM 1725 C CA . LEU A 1 221 ? 4.696 8.860 10.250 1.00 90.81 221 LEU A CA 1
ATOM 1726 C C . LEU A 1 221 ? 4.649 7.889 9.071 1.00 90.81 221 LEU A C 1
ATOM 1728 O O . LEU A 1 221 ? 3.618 7.748 8.404 1.00 90.81 221 LEU A O 1
ATOM 1732 N N . ILE A 1 222 ? 5.762 7.196 8.848 1.00 92.25 222 ILE A N 1
ATOM 1733 C CA . ILE A 1 222 ? 5.923 6.241 7.754 1.00 92.25 222 ILE A CA 1
ATOM 1734 C C . ILE A 1 222 ? 6.014 4.819 8.322 1.00 92.25 222 ILE A C 1
ATOM 1736 O O . ILE A 1 222 ? 6.767 4.565 9.264 1.00 92.25 222 ILE A O 1
ATOM 1740 N N . SER A 1 223 ? 5.247 3.878 7.765 1.00 91.25 223 SER A N 1
ATOM 1741 C CA . SER A 1 223 ? 5.266 2.475 8.204 1.00 91.25 223 SER A CA 1
ATOM 1742 C C . SER A 1 223 ? 6.593 1.770 7.887 1.00 91.25 223 SER A C 1
ATOM 1744 O O . SER A 1 223 ? 7.416 2.245 7.096 1.00 91.25 223 SER A O 1
ATOM 1746 N N . ALA A 1 224 ? 6.778 0.564 8.436 1.00 89.62 224 ALA A N 1
ATOM 1747 C CA . ALA A 1 224 ? 7.709 -0.403 7.854 1.00 89.62 224 ALA A CA 1
ATOM 1748 C C . ALA A 1 224 ? 7.320 -0.700 6.382 1.00 89.62 224 ALA A C 1
ATOM 1750 O O . ALA A 1 224 ? 6.166 -0.463 6.007 1.00 89.62 224 ALA A O 1
ATOM 1751 N N . PRO A 1 225 ? 8.258 -1.146 5.524 1.00 91.75 225 PRO A N 1
ATOM 1752 C CA . PRO A 1 225 ? 7.914 -1.494 4.148 1.00 91.75 225 PRO A CA 1
ATOM 1753 C C . PRO A 1 225 ? 7.024 -2.744 4.116 1.00 91.75 225 PRO A C 1
ATOM 1755 O O . PRO A 1 225 ? 7.111 -3.586 5.010 1.00 91.75 225 PRO A O 1
ATOM 1758 N N . SER A 1 226 ? 6.184 -2.865 3.088 1.00 92.62 226 SER A N 1
ATOM 1759 C CA . SER A 1 226 ? 5.535 -4.134 2.745 1.00 92.62 226 SER A CA 1
ATOM 1760 C C . SER A 1 226 ? 6.574 -5.206 2.401 1.00 92.62 226 SER A C 1
ATOM 1762 O O . SER A 1 226 ? 7.751 -4.901 2.188 1.00 92.62 226 SER A O 1
ATOM 1764 N N . GLU A 1 227 ? 6.116 -6.447 2.232 1.00 90.62 227 GLU A N 1
ATOM 1765 C CA . GLU A 1 227 ? 6.896 -7.438 1.489 1.00 90.62 227 GLU A CA 1
ATOM 1766 C C . GLU A 1 227 ? 7.288 -6.871 0.109 1.00 90.62 227 GLU A C 1
ATOM 1768 O O . GLU A 1 227 ? 6.454 -6.208 -0.532 1.00 90.62 227 GLU A O 1
ATOM 1773 N N . PRO A 1 228 ? 8.539 -7.076 -0.347 1.00 93.00 228 PRO A N 1
ATOM 1774 C CA . PRO A 1 228 ? 8.950 -6.686 -1.684 1.00 93.00 228 PRO A CA 1
ATOM 1775 C C . PRO A 1 228 ? 8.150 -7.425 -2.754 1.00 93.00 228 PRO A C 1
ATOM 1777 O O . PRO A 1 228 ? 7.878 -8.620 -2.634 1.00 93.00 228 PRO A O 1
ATOM 1780 N N . PHE A 1 229 ? 7.819 -6.722 -3.830 1.00 94.06 229 PHE A N 1
ATOM 1781 C CA . PHE A 1 229 ? 7.117 -7.291 -4.973 1.00 94.06 229 PHE A CA 1
ATOM 1782 C C . PHE A 1 229 ? 7.676 -6.767 -6.291 1.00 94.06 229 PHE A C 1
ATOM 1784 O O . PHE A 1 229 ? 8.325 -5.722 -6.345 1.00 94.06 229 PHE A O 1
ATOM 1791 N N . VAL A 1 230 ? 7.372 -7.474 -7.371 1.00 93.12 230 VAL A N 1
ATOM 1792 C CA . VAL A 1 230 ? 7.632 -7.035 -8.745 1.00 93.12 230 VAL A CA 1
ATOM 1793 C C . VAL A 1 230 ? 6.317 -6.778 -9.458 1.00 93.12 230 VAL A C 1
ATOM 1795 O O . VAL A 1 230 ? 5.304 -7.413 -9.170 1.00 93.12 230 VAL A O 1
ATOM 1798 N N . LEU A 1 231 ? 6.317 -5.840 -10.397 1.00 92.81 231 LEU A N 1
ATOM 1799 C CA . LEU A 1 231 ? 5.182 -5.633 -11.293 1.00 92.81 231 LEU A CA 1
ATOM 1800 C C . LEU A 1 231 ? 5.375 -6.482 -12.550 1.00 92.81 231 LEU A C 1
ATOM 1802 O O . LEU A 1 231 ? 6.485 -6.506 -13.088 1.00 92.81 231 LEU A O 1
ATOM 1806 N N . ALA A 1 232 ? 4.324 -7.156 -13.010 1.00 90.94 232 ALA A N 1
ATOM 1807 C CA . ALA A 1 232 ? 4.344 -7.915 -14.257 1.00 90.94 232 ALA A CA 1
ATOM 1808 C C . ALA A 1 232 ? 4.396 -6.992 -15.486 1.00 90.94 232 ALA A C 1
ATOM 1810 O O . ALA A 1 232 ? 4.061 -5.807 -15.415 1.00 90.94 232 ALA A O 1
ATOM 1811 N N . GLU A 1 233 ? 4.814 -7.541 -16.620 1.00 88.94 233 GLU A N 1
ATOM 1812 C CA . GLU A 1 233 ? 4.697 -6.888 -17.928 1.00 88.94 233 GLU A CA 1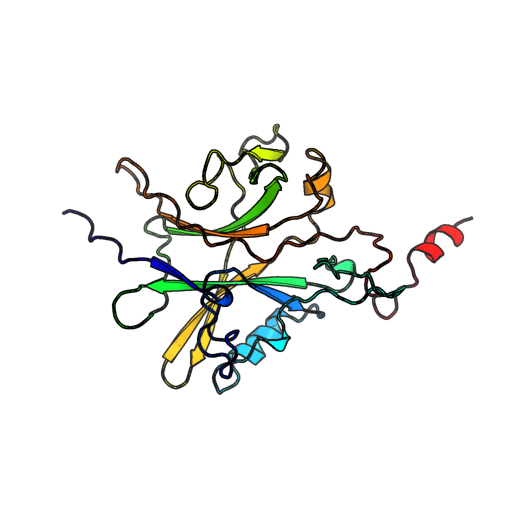
ATOM 1813 C C . GLU A 1 233 ? 3.349 -7.182 -18.573 1.00 88.94 233 GLU A C 1
ATOM 1815 O O . GLU A 1 233 ? 2.673 -8.128 -18.190 1.00 88.94 233 GLU A O 1
ATOM 1820 N N . LEU A 1 234 ? 2.945 -6.386 -19.566 1.00 86.56 234 LEU A N 1
ATOM 1821 C CA . LEU A 1 234 ? 1.691 -6.633 -20.280 1.00 86.56 234 LEU A CA 1
ATOM 1822 C C . LEU A 1 234 ? 1.654 -8.051 -20.880 1.00 86.56 234 LEU A C 1
ATOM 1824 O O . LEU A 1 234 ? 0.656 -8.755 -20.737 1.00 86.56 234 LEU A O 1
ATOM 1828 N N . GLU A 1 235 ? 2.768 -8.479 -21.473 1.00 86.75 235 GLU A N 1
ATOM 1829 C CA . GLU A 1 235 ? 2.972 -9.804 -22.068 1.00 86.75 235 GLU A CA 1
ATOM 1830 C C . GLU A 1 235 ? 3.807 -10.712 -21.144 1.00 86.75 235 GLU A C 1
ATOM 1832 O O . GLU A 1 235 ? 4.788 -11.322 -21.564 1.00 86.75 235 GLU A O 1
ATOM 1837 N N . ASP A 1 236 ? 3.463 -10.775 -19.854 1.00 85.12 236 ASP A N 1
ATOM 1838 C CA . ASP A 1 236 ? 4.175 -11.640 -18.906 1.00 85.12 236 ASP A CA 1
ATOM 1839 C C . ASP A 1 236 ? 3.842 -13.130 -19.158 1.00 85.12 236 ASP A C 1
ATOM 1841 O O . ASP A 1 236 ? 2.667 -13.503 -19.129 1.00 85.12 236 ASP A O 1
ATOM 1845 N N . PRO A 1 237 ? 4.840 -14.007 -19.386 1.00 82.69 237 PRO A N 1
ATOM 1846 C CA . PRO A 1 237 ? 4.611 -15.425 -19.682 1.00 82.69 237 PRO A CA 1
ATOM 1847 C C . PRO A 1 237 ? 4.068 -16.212 -18.484 1.00 82.69 237 PRO A C 1
ATOM 1849 O O . PRO A 1 237 ? 3.458 -17.265 -18.668 1.00 82.69 237 PRO A O 1
ATOM 1852 N N . ASP A 1 238 ? 4.277 -15.705 -17.265 1.00 84.38 238 ASP A N 1
ATOM 1853 C CA . ASP A 1 238 ? 3.736 -16.303 -16.048 1.00 84.38 238 ASP A CA 1
ATOM 1854 C C . ASP A 1 238 ? 2.307 -15.801 -15.761 1.00 84.38 238 ASP A C 1
ATOM 1856 O O . ASP A 1 238 ? 1.687 -16.253 -14.795 1.00 84.38 238 ASP A O 1
ATOM 1860 N N . ALA A 1 239 ? 1.776 -14.860 -16.561 1.00 85.19 239 ALA A N 1
ATOM 1861 C CA . ALA A 1 239 ? 0.472 -14.268 -16.310 1.00 85.19 239 ALA A CA 1
ATOM 1862 C C . ALA A 1 239 ? -0.638 -15.327 -16.301 1.00 85.19 239 ALA A C 1
ATOM 1864 O O . ALA A 1 239 ? -0.703 -16.190 -17.185 1.00 85.19 239 ALA A O 1
ATOM 1865 N N . PRO A 1 240 ? -1.565 -15.253 -15.331 1.00 79.25 240 PRO A N 1
ATOM 1866 C CA . PRO A 1 240 ? -2.749 -16.086 -15.366 1.00 79.25 240 PRO A CA 1
ATOM 1867 C C . PRO A 1 240 ? -3.533 -15.778 -16.646 1.00 79.25 240 PRO A C 1
ATOM 1869 O O . PRO A 1 240 ? -3.817 -14.626 -16.972 1.00 79.25 240 PRO A O 1
ATOM 1872 N N . HIS A 1 241 ? -3.881 -16.830 -17.380 1.00 68.06 241 HIS A N 1
ATOM 1873 C CA . HIS A 1 241 ? -4.669 -16.705 -18.597 1.00 68.06 241 HIS A CA 1
ATOM 1874 C C . HIS A 1 241 ? -6.076 -16.229 -18.224 1.00 68.06 241 HIS A C 1
ATOM 1876 O O . HIS A 1 241 ? -6.740 -16.849 -17.388 1.00 68.06 241 HIS A O 1
ATOM 1882 N N . TRP A 1 242 ? -6.550 -15.150 -18.848 1.00 56.50 242 TRP A N 1
ATOM 1883 C CA . TRP A 1 242 ? -7.949 -14.760 -18.711 1.00 56.50 242 TRP A CA 1
ATOM 1884 C C . TRP A 1 242 ? -8.835 -15.823 -19.388 1.00 56.50 242 TRP A C 1
ATOM 1886 O O . TRP A 1 242 ? -8.575 -16.174 -20.546 1.00 56.50 242 TRP A O 1
ATOM 1896 N N . PRO A 1 243 ? -9.872 -16.362 -18.717 1.00 50.09 243 PRO A N 1
ATOM 1897 C CA . PRO A 1 243 ? -10.770 -17.333 -19.333 1.00 50.09 243 PRO A CA 1
ATOM 1898 C C . PRO A 1 243 ? -11.415 -16.749 -20.598 1.00 50.09 243 PRO A C 1
ATOM 1900 O O . PRO A 1 243 ? -12.162 -15.777 -20.529 1.00 50.09 243 PRO A O 1
ATOM 1903 N N . GLY A 1 244 ? -11.127 -17.342 -21.759 1.00 52.53 244 GLY A N 1
ATOM 1904 C CA . GLY A 1 244 ? -11.699 -16.932 -23.049 1.00 52.53 244 GLY A CA 1
ATOM 1905 C C . GLY A 1 244 ? -10.806 -16.053 -23.932 1.00 52.53 244 GLY A C 1
ATOM 1906 O O . GLY A 1 244 ? -11.191 -15.789 -25.069 1.00 52.53 244 GLY A O 1
ATOM 1907 N N . THR A 1 245 ? -9.612 -15.657 -23.479 1.00 53.19 245 THR A N 1
ATOM 1908 C CA . THR A 1 245 ? -8.657 -14.908 -24.314 1.00 53.19 245 THR A CA 1
ATOM 1909 C C . THR A 1 245 ? -7.601 -15.865 -24.880 1.00 53.19 245 THR A C 1
ATOM 1911 O O . THR A 1 245 ? -6.964 -16.582 -24.103 1.00 53.19 245 THR A O 1
ATOM 1914 N N . PRO A 1 246 ? -7.395 -15.939 -26.212 1.00 47.53 246 PRO A N 1
ATOM 1915 C CA . PRO A 1 246 ? -6.311 -16.744 -26.764 1.00 47.53 246 PRO A CA 1
ATOM 1916 C C . PRO A 1 246 ? -4.958 -16.224 -26.247 1.00 47.53 246 PRO A C 1
ATOM 1918 O O . PRO A 1 246 ? -4.808 -15.017 -26.055 1.00 47.53 246 PRO A O 1
ATOM 1921 N N . PRO A 1 247 ? -3.965 -17.105 -26.021 1.00 53.06 247 PRO A N 1
ATOM 1922 C CA . PRO A 1 247 ? -2.640 -16.681 -25.579 1.00 53.06 247 PRO A CA 1
ATOM 1923 C C . PRO A 1 247 ? -2.072 -15.648 -26.560 1.00 53.06 247 PRO A C 1
ATOM 1925 O O . PRO A 1 247 ? -2.169 -15.842 -27.774 1.00 53.06 247 PRO A O 1
ATOM 1928 N N . PHE A 1 248 ? -1.472 -14.570 -26.039 1.00 49.00 248 PHE A N 1
ATOM 1929 C CA . PHE A 1 248 ? -0.987 -13.421 -26.822 1.00 49.00 248 PHE A CA 1
ATOM 1930 C C . PHE A 1 248 ? -0.101 -13.826 -28.019 1.00 49.00 248 PHE A C 1
ATOM 1932 O O . PHE A 1 248 ? -0.173 -13.217 -29.084 1.00 49.00 248 PHE A O 1
ATOM 1939 N N . HIS A 1 249 ? 0.628 -14.944 -27.918 1.00 47.94 249 HIS A N 1
ATOM 1940 C CA . HIS A 1 249 ? 1.438 -15.510 -29.005 1.00 47.94 249 HIS A CA 1
ATOM 1941 C C . HIS A 1 249 ? 0.661 -15.988 -30.248 1.00 47.94 249 HIS A C 1
ATOM 1943 O O . HIS A 1 249 ? 1.286 -16.284 -31.263 1.00 47.94 249 HIS A O 1
ATOM 1949 N N . LYS A 1 250 ? -0.675 -16.083 -30.206 1.00 44.38 250 LYS A N 1
ATOM 1950 C CA . LYS A 1 250 ? -1.493 -16.485 -31.366 1.00 44.38 250 LYS A CA 1
ATOM 1951 C C . LYS A 1 250 ? -2.099 -15.322 -32.147 1.00 44.38 250 LYS A C 1
ATOM 1953 O O . LYS A 1 250 ? -2.562 -15.546 -33.260 1.00 44.38 250 LYS A O 1
ATOM 1958 N N . VAL A 1 251 ? -2.080 -14.100 -31.614 1.00 45.59 251 VAL A N 1
ATOM 1959 C CA . VAL A 1 251 ? -2.662 -12.942 -32.315 1.00 45.59 251 VAL A CA 1
ATOM 1960 C C . VAL A 1 251 ? -1.722 -12.440 -33.421 1.00 45.59 251 VAL A C 1
ATOM 1962 O O . VAL A 1 251 ? -2.188 -12.056 -34.486 1.00 45.59 251 VAL A O 1
ATOM 1965 N N . SER A 1 252 ? -0.399 -12.566 -33.255 1.00 43.91 252 SER A N 1
ATOM 1966 C CA . SER A 1 252 ? 0.578 -12.086 -34.250 1.00 43.91 252 SER A CA 1
ATOM 1967 C C . SER A 1 252 ? 0.746 -12.971 -35.496 1.00 43.91 252 SER A C 1
ATOM 1969 O O . SER A 1 252 ? 1.425 -12.567 -36.439 1.00 43.91 252 SER A O 1
ATOM 1971 N N . GLN A 1 253 ? 0.141 -14.166 -35.529 1.00 43.84 253 GLN A N 1
ATOM 1972 C CA . GLN A 1 253 ? 0.196 -15.072 -36.688 1.00 43.84 253 GLN A CA 1
ATOM 1973 C C . GLN A 1 253 ? -1.087 -15.094 -37.529 1.00 43.84 253 GLN A C 1
ATOM 1975 O O . GLN A 1 253 ? -1.097 -15.731 -38.576 1.00 43.84 253 GLN A O 1
ATOM 1980 N N . ALA A 1 254 ? -2.150 -14.406 -37.106 1.00 43.16 254 ALA A N 1
ATOM 1981 C CA . ALA A 1 254 ? -3.414 -14.362 -37.845 1.00 43.16 254 ALA A CA 1
ATOM 1982 C C . ALA A 1 254 ? -3.516 -13.186 -38.840 1.00 43.16 254 ALA A C 1
ATOM 1984 O O . ALA A 1 254 ? -4.485 -13.115 -39.588 1.00 43.16 254 ALA A O 1
ATOM 1985 N N . GLU A 1 255 ? -2.521 -12.291 -38.880 1.00 42.50 255 GLU A N 1
ATOM 1986 C CA . GLU A 1 255 ? -2.472 -11.126 -39.784 1.00 42.50 255 GLU A CA 1
ATOM 1987 C C . GLU A 1 255 ? -1.297 -11.182 -40.785 1.00 42.50 255 GLU A C 1
ATOM 1989 O O . GLU A 1 255 ? -0.673 -10.164 -41.090 1.00 42.50 255 GLU A O 1
ATOM 1994 N N . ARG A 1 256 ? -0.972 -12.370 -41.312 1.00 39.09 256 ARG A N 1
ATOM 1995 C CA . ARG A 1 256 ? -0.090 -12.515 -42.484 1.00 39.09 256 ARG A CA 1
ATOM 1996 C C . ARG A 1 256 ? -0.718 -13.373 -43.566 1.00 39.09 256 ARG A C 1
ATOM 1998 O O . ARG A 1 256 ? -1.309 -14.413 -43.209 1.00 39.09 256 ARG A O 1
#

Radius of gyration: 20.02 Å; Cα contacts (8 Å, |Δi|>4): 490; chains: 1; bounding box: 44×54×69 Å

Foldseek 3Di:
DDPPDDFDKAKFADPLQDDPPDDDPVVNTFEWFKFKFQDPCVVVVVLVQQADDDHRHRNVRTQDQDAFPDDGDPDRFREQEDVVLRMWMKTKIFMFGPPDPRATDDADVVQAKAKFKWKWAAAPVGFIWAFADDPDPVDQIATDTDPDDPQFDDDVRRDGFDWDWDWHDHPPDIHIMTMTTDPLVCLVSHCVHDHGHVQKMWMKIWIFGDHPPDPDGDTIRITDTHRIYHRADPLRSRRNDDVPDDRPVPVVPVPD

pLDDT: mean 80.06, std 15.27, range [39.09, 96.94]

Secondary structure (DSSP, 8-state):
-PPPPPP-EEEE--GGGS-TTS---TTTTSSPEEEEE-STTHHHHHHHHHHSSSSPP-GGGB--PPPPSSS--SS---EE--GGGT-EEEEEEEEEE-SSS-EEP---GGGTEEEEEEEEEE-TTS-EEEEE--S-TTS--EEEE--S-TTS-PPTTB--EEPEEEEEEETTEEEEEEEEE--GGGHHHHHHSS--SSS-BEEEEEEEE--TT-SS-PPPEEPPPPPPBEEPPTT-TTSPPPTTPPPGGGTTTS--

Organism: NCBI:txid1406225

Sequence (256 aa):
MKAPPIPPIQWLSAATLWDPNVKDDPVKQNVPLLLRFVSERFMEELSTRLQTPPVPDLSGLIAVPEPPPAEPKPTPELKLYLPVHGRLYLVTARLVCQIGRESDYIPNTGKGDEVGFVVRRPRATGGEDAWVSPPRHDVEPSWLEVPGDGRKRLAPHEVLFSLFPLSFGTGERRRRLLMGLVPAGSRATFAAAKPPGDGKYVIRLVWHRTVEGEGPELPPLISAPSEPFVLAELEDPDAPHWPGTPPFHKVSQAER

Mean predicted aligned error: 9.25 Å

Nearest PDB structures (foldseek):
  8v4s-assembly1_A  TM=2.460E-01  e=2.678E+00  Rattus
  6u9w-assembly1_C  TM=2.287E-01  e=1.918E+00  Rattus norvegicus
  1bvo-assembly1_A-2  TM=2.706E-01  e=9.105E+00  Anopheles gambiae
  8r5o-assembly1_E  TM=2.237E-01  e=6.521E+00  Sinapis alba

Solvent-accessible surface area (backbone atoms only — not comparable to full-atom values): 14849 Å² total; per-residue (Å²): 133,83,78,80,81,80,71,61,70,45,60,29,31,43,75,42,56,57,57,90,85,57,82,80,58,74,70,67,40,35,23,45,44,48,32,48,38,72,54,94,58,42,68,61,55,48,51,52,46,38,68,42,83,63,65,32,81,48,53,93,31,51,62,67,48,69,80,46,88,66,72,82,61,97,72,72,61,36,62,38,48,30,62,89,41,46,28,47,44,33,38,37,27,24,48,27,29,68,76,91,68,70,43,67,55,77,81,45,57,96,64,34,33,47,58,25,32,34,58,30,30,58,40,97,88,59,54,37,30,28,42,24,50,57,95,49,92,90,48,79,56,36,69,42,74,30,77,68,61,60,52,53,51,79,40,87,48,44,48,71,42,65,47,48,82,46,74,31,53,47,88,96,42,80,46,63,39,36,35,25,78,53,70,34,74,44,39,65,65,58,42,72,34,62,73,56,72,85,57,44,33,28,40,31,43,40,38,40,52,54,61,87,93,53,79,82,70,65,70,42,51,41,35,48,58,24,77,65,30,32,59,42,56,98,85,40,90,63,53,58,78,46,92,91,59,77,63,76,87,59,63,80,68,74,81,116